Protein AF-A0A1G5QZ96-F1 (afdb_monomer)

Foldseek 3Di:
DVVVVVVVVVVVVVVVVVVVVVPPDVVVVDDPDDDDVVPVQWAAADDPVRVVVVVVVVCVPVVVVVVCCVVPVVVVLVVCCVCQQLDDDPNRGSLLVNLLCVQAVVLVVCLVPPLVVLLVQLVQLLVQQWPRHPPDHDHDTGGIDGDPVSNVVSVVSNVSNVVSNVRNVVSVVVSVVVVVPDDSVPDDPVVNDPPPPPPPPPPPPPDDDPDDPPDPPPDPDD

Organism: NCBI:txid415747

Mean predicted aligned error: 13.25 Å

Secondary structure (DSSP, 8-state):
-HHHHHHHHHHHHHHHHHHHHHSS-GGGT---------GGGBPPBPPHHHHHHHHHHHHHHHHHHHHHIIIIIHHHHHHHHHTGGG-EETTEEHHHHHHHIIIIIHHHHHIIIIIHHHHHHHHHHHHHTEESPTT--BSS--BPEETHHHHHHHHHTTHHHHHHHHHHHHHHHHHHHHHHT--GGGS-GGGS-GGG----------------TTSSSSSS--

Nearest PDB structures (foldseek):
  7nhk-assembly1_0  TM=5.550E-01  e=3.190E+00  Enterococcus faecalis
  2zdi-assembly1_B-2  TM=4.108E-01  e=5.762E+00  Pyrococcus horikoshii
  6nr9-assembly1_1  TM=3.609E-01  e=7.299E+00  Homo sapiens

pLDDT: mean 82.33, std 18.11, range [46.03, 98.5]

Radius of gyration: 29.68 Å; Cα contacts (8 Å, |Δi|>4): 158; chains: 1; bounding box: 48×60×98 Å

Solvent-accessible surface area (backbone atoms only — not comparable to full-atom values): 12906 Å² total; per-residue (Å²): 124,70,70,62,56,55,54,52,54,56,51,52,56,54,51,52,53,53,50,56,59,69,70,50,59,70,78,80,70,59,79,84,72,76,96,63,96,50,71,89,50,39,47,51,61,60,50,71,70,56,51,51,52,52,52,52,52,49,48,69,50,50,52,59,50,52,52,45,40,65,71,48,49,52,54,52,49,50,58,43,60,80,46,17,80,65,38,71,58,95,90,37,49,26,47,58,51,51,40,41,38,60,32,27,44,47,31,45,52,45,20,58,74,52,12,45,60,42,26,55,52,12,50,43,12,47,75,60,36,18,36,70,37,83,95,48,67,33,91,56,95,40,65,61,40,57,53,68,66,16,37,54,53,14,55,57,31,39,46,56,28,55,48,22,50,51,47,16,61,53,19,51,58,50,33,53,54,55,54,73,72,56,65,71,86,73,55,65,71,84,76,48,67,84,87,66,70,74,69,74,80,71,75,70,76,77,82,82,76,99,78,77,94,79,80,86,85,83,88,85,85,131

Structure (mmCIF, N/CA/C/O backbone):
data_AF-A0A1G5QZ96-F1
#
_entry.id   AF-A0A1G5QZ96-F1
#
loop_
_atom_site.group_PDB
_atom_site.id
_atom_site.type_symbol
_atom_site.label_atom_id
_atom_site.label_alt_id
_atom_site.label_comp_id
_atom_site.label_asym_id
_atom_site.label_entity_id
_atom_site.label_seq_id
_atom_site.pdbx_PDB_ins_code
_atom_site.Cartn_x
_atom_site.Cartn_y
_atom_site.Cartn_z
_atom_site.occupancy
_atom_site.B_iso_or_equiv
_atom_site.auth_seq_id
_atom_site.auth_comp_id
_atom_site.auth_asym_id
_atom_site.auth_atom_id
_atom_site.pdbx_PDB_model_num
ATOM 1 N N . MET A 1 1 ? 25.340 11.374 1.830 1.00 53.62 1 MET A N 1
ATOM 2 C CA . MET A 1 1 ? 25.558 11.428 3.293 1.00 53.62 1 MET A CA 1
ATOM 3 C C . MET A 1 1 ? 24.275 11.729 4.074 1.00 53.62 1 MET A C 1
ATOM 5 O O . MET A 1 1 ? 24.169 11.295 5.207 1.00 53.62 1 MET A O 1
ATOM 9 N N . GLU A 1 2 ? 23.274 12.401 3.492 1.00 54.53 2 GLU A N 1
ATOM 10 C CA . GLU A 1 2 ? 22.054 12.799 4.225 1.00 54.53 2 GLU A CA 1
ATOM 11 C C . GLU A 1 2 ? 21.007 11.680 4.412 1.00 54.53 2 GLU A C 1
ATOM 13 O O . GLU A 1 2 ? 20.281 11.672 5.402 1.00 54.53 2 GLU A O 1
ATOM 18 N N . SER A 1 3 ? 20.952 10.684 3.521 1.00 47.78 3 SER A N 1
ATOM 19 C CA . SER A 1 3 ? 19.971 9.587 3.592 1.00 47.78 3 SER A CA 1
ATOM 20 C C . SER A 1 3 ? 20.227 8.582 4.723 1.00 47.78 3 SER A C 1
ATOM 22 O O . SER A 1 3 ? 19.282 7.992 5.241 1.00 47.78 3 SER A O 1
ATOM 24 N N . GLU A 1 4 ? 21.481 8.397 5.145 1.00 49.47 4 GLU A N 1
ATOM 25 C CA . GLU A 1 4 ? 21.817 7.457 6.227 1.00 49.47 4 GLU A CA 1
ATOM 26 C C . GLU A 1 4 ? 21.415 7.989 7.606 1.00 49.47 4 GLU A C 1
ATOM 28 O O . GLU A 1 4 ? 21.008 7.224 8.481 1.00 49.47 4 GLU A O 1
ATOM 33 N N . ILE A 1 5 ? 21.429 9.314 7.776 1.00 66.06 5 ILE A N 1
ATOM 34 C CA . ILE A 1 5 ? 21.012 9.981 9.014 1.00 66.06 5 ILE A CA 1
ATOM 35 C C . ILE A 1 5 ? 19.500 9.812 9.226 1.00 66.06 5 ILE A C 1
ATOM 37 O O . ILE A 1 5 ? 19.056 9.536 10.341 1.00 66.06 5 ILE A O 1
ATOM 41 N N . ILE A 1 6 ? 18.707 9.904 8.153 1.00 57.06 6 ILE A N 1
ATOM 42 C CA . ILE A 1 6 ? 17.242 9.769 8.212 1.00 57.06 6 ILE A CA 1
ATOM 43 C C . ILE A 1 6 ? 16.836 8.328 8.565 1.00 57.06 6 ILE A C 1
ATOM 45 O O . ILE A 1 6 ? 15.970 8.122 9.419 1.00 57.06 6 ILE A O 1
ATOM 49 N N . ILE A 1 7 ? 17.497 7.328 7.973 1.00 55.88 7 ILE A N 1
ATOM 50 C CA . ILE A 1 7 ? 17.244 5.908 8.274 1.00 55.88 7 ILE A CA 1
ATOM 51 C C . ILE A 1 7 ? 17.685 5.572 9.709 1.00 55.88 7 ILE A C 1
ATOM 53 O O . ILE A 1 7 ? 16.954 4.893 10.436 1.00 55.88 7 ILE A O 1
ATOM 57 N N . GLY A 1 8 ? 18.828 6.105 10.158 1.00 52.94 8 GLY A N 1
ATOM 58 C CA . GLY A 1 8 ? 19.314 5.931 11.530 1.00 52.94 8 GLY A CA 1
ATOM 59 C C . GLY A 1 8 ? 18.360 6.497 12.591 1.00 52.94 8 GLY A C 1
ATOM 60 O O . GLY A 1 8 ? 18.079 5.832 13.591 1.00 52.94 8 GLY A O 1
ATOM 61 N N . LEU A 1 9 ? 17.793 7.685 12.352 1.00 63.44 9 LEU A N 1
ATOM 62 C CA . LEU A 1 9 ? 16.814 8.317 13.249 1.00 63.44 9 LEU A CA 1
ATOM 63 C C . LEU A 1 9 ? 15.482 7.553 13.309 1.00 63.44 9 LEU A C 1
ATOM 65 O O . LEU A 1 9 ? 14.920 7.386 14.395 1.00 63.44 9 LEU A O 1
ATOM 69 N N . ALA A 1 10 ? 14.999 7.040 12.173 1.00 52.03 10 ALA A N 1
ATOM 70 C CA . ALA A 1 10 ? 13.772 6.245 12.126 1.00 52.03 10 ALA A CA 1
ATOM 71 C C . ALA A 1 10 ? 13.907 4.922 12.909 1.00 52.03 10 ALA A C 1
ATOM 73 O O . ALA A 1 10 ? 13.003 4.547 13.662 1.00 52.03 10 ALA A O 1
ATOM 74 N N . MET A 1 11 ? 15.058 4.250 12.803 1.00 60.78 11 MET A N 1
ATOM 75 C CA . MET A 1 11 ? 15.333 2.999 13.524 1.00 60.78 11 MET A CA 1
ATOM 76 C C . MET A 1 11 ? 15.478 3.210 15.041 1.00 60.78 11 MET A C 1
ATOM 78 O O . MET A 1 11 ? 14.980 2.398 15.827 1.00 60.78 11 MET A O 1
ATOM 82 N N . LEU A 1 12 ? 16.077 4.328 15.471 1.00 65.69 12 LEU A N 1
ATOM 83 C CA . LEU A 1 12 ? 16.189 4.705 16.888 1.00 65.69 12 LEU A CA 1
ATOM 84 C C . LEU A 1 12 ? 14.819 4.908 17.556 1.00 65.69 12 LEU A C 1
ATOM 86 O O . LEU A 1 12 ? 14.608 4.455 18.685 1.00 65.69 12 LEU A O 1
ATOM 90 N N . GLY A 1 13 ? 13.866 5.529 16.850 1.00 64.31 13 GLY A N 1
ATOM 91 C CA . GLY A 1 13 ? 12.504 5.736 17.355 1.00 64.31 13 GLY A CA 1
ATOM 92 C C . GLY A 1 13 ? 11.735 4.428 17.579 1.00 64.31 13 GLY A C 1
ATOM 93 O O . GLY A 1 13 ? 11.090 4.253 18.617 1.00 64.31 13 GLY A O 1
ATOM 94 N N . ILE A 1 14 ? 11.844 3.479 16.643 1.00 62.00 14 ILE A N 1
ATOM 95 C CA . ILE A 1 14 ? 11.185 2.164 16.739 1.00 62.00 14 ILE A CA 1
ATOM 96 C C . ILE A 1 14 ? 11.805 1.328 17.871 1.00 62.00 14 ILE A C 1
ATOM 98 O O . ILE A 1 14 ? 11.076 0.727 18.667 1.00 62.00 14 ILE A O 1
ATOM 102 N N . GLY A 1 15 ? 13.137 1.339 17.997 1.00 67.06 15 GLY A N 1
ATOM 103 C CA . GLY A 1 15 ? 13.851 0.635 19.066 1.00 67.06 15 GLY A CA 1
ATOM 104 C C . GLY A 1 15 ? 13.470 1.131 20.464 1.00 67.06 15 GLY A C 1
ATOM 105 O O . GLY A 1 15 ? 13.174 0.326 21.350 1.00 67.06 15 GLY A O 1
ATOM 106 N N . ALA A 1 16 ? 13.385 2.451 20.656 1.00 71.56 16 ALA A N 1
ATOM 107 C CA . ALA A 1 16 ? 12.983 3.041 21.933 1.00 71.56 16 ALA A CA 1
ATOM 108 C C . ALA A 1 16 ? 11.547 2.651 22.335 1.00 71.56 16 ALA A C 1
ATOM 110 O O . ALA A 1 16 ? 11.298 2.322 23.499 1.00 71.56 16 ALA A O 1
ATOM 111 N N . ALA A 1 17 ? 10.613 2.615 21.378 1.00 67.88 17 ALA A N 1
ATOM 112 C CA . ALA A 1 17 ? 9.230 2.208 21.627 1.00 67.88 17 ALA A CA 1
ATOM 113 C C . ALA A 1 17 ? 9.111 0.717 21.999 1.00 67.88 17 ALA A C 1
ATOM 115 O O . ALA A 1 17 ? 8.379 0.369 22.931 1.00 67.88 17 ALA A O 1
ATOM 116 N N . ALA A 1 18 ? 9.862 -0.162 21.327 1.00 65.38 18 ALA A N 1
ATOM 117 C CA . ALA A 1 18 ? 9.891 -1.592 21.637 1.00 65.38 18 ALA A CA 1
ATOM 118 C C . ALA A 1 18 ? 10.489 -1.872 23.028 1.00 65.38 18 ALA A C 1
ATOM 120 O O . ALA A 1 18 ? 9.933 -2.662 23.795 1.00 65.38 18 ALA A O 1
ATOM 121 N N . ILE A 1 19 ? 11.573 -1.176 23.393 1.00 73.31 19 ILE A N 1
ATOM 122 C CA . ILE A 1 19 ? 12.204 -1.296 24.717 1.00 73.31 19 ILE A CA 1
ATOM 123 C C . ILE A 1 19 ? 11.270 -0.777 25.817 1.00 73.31 19 ILE A C 1
ATOM 125 O O . ILE A 1 19 ? 11.126 -1.431 26.851 1.00 73.31 19 ILE A O 1
ATOM 129 N N . ALA A 1 20 ? 10.596 0.356 25.600 1.00 75.19 20 ALA A N 1
ATOM 130 C CA . ALA A 1 20 ? 9.622 0.890 26.554 1.00 75.19 20 ALA A CA 1
ATOM 131 C C . ALA A 1 20 ? 8.448 -0.080 26.787 1.00 75.19 20 ALA A C 1
ATOM 133 O O . ALA A 1 20 ? 8.014 -0.267 27.926 1.00 75.19 20 ALA A O 1
ATOM 134 N N . PHE A 1 21 ? 7.977 -0.746 25.727 1.00 73.12 21 PHE A N 1
ATOM 135 C CA . PHE A 1 21 ? 6.920 -1.758 25.800 1.00 73.12 21 PHE A CA 1
ATOM 136 C C . PHE A 1 21 ? 7.368 -3.058 26.493 1.00 73.12 21 PHE A C 1
ATOM 138 O O . PHE A 1 21 ? 6.607 -3.654 27.262 1.00 73.12 21 PHE A O 1
ATOM 145 N N . ALA A 1 22 ? 8.606 -3.499 26.251 1.00 74.56 22 ALA A N 1
ATOM 146 C CA . ALA A 1 22 ? 9.180 -4.686 26.886 1.00 74.56 22 ALA A CA 1
ATOM 147 C C . ALA A 1 22 ? 9.467 -4.469 28.381 1.00 74.56 22 ALA A C 1
ATOM 149 O O . ALA A 1 22 ? 9.274 -5.383 29.180 1.00 74.56 22 ALA A O 1
ATOM 150 N N . ARG A 1 23 ? 9.875 -3.253 28.768 1.00 81.62 23 ARG A N 1
ATOM 151 C CA . ARG A 1 23 ? 10.150 -2.880 30.166 1.00 81.62 23 ARG A CA 1
ATOM 152 C C . ARG A 1 23 ? 8.901 -2.571 30.992 1.00 81.62 23 ARG A C 1
ATOM 154 O O . ARG A 1 23 ? 9.021 -2.397 32.199 1.00 81.62 23 ARG A O 1
ATOM 161 N N . THR A 1 24 ? 7.714 -2.485 30.386 1.00 72.75 24 THR A N 1
ATOM 162 C CA . THR A 1 24 ? 6.482 -2.255 31.151 1.00 72.75 24 THR A CA 1
ATOM 163 C C . THR A 1 24 ? 6.092 -3.540 31.901 1.00 72.75 24 THR A C 1
ATOM 165 O O . THR A 1 24 ? 5.848 -4.554 31.235 1.00 72.75 24 THR A O 1
ATOM 168 N N . PRO A 1 25 ? 6.006 -3.532 33.247 1.00 70.31 25 PRO A N 1
ATOM 169 C CA . PRO A 1 25 ? 5.745 -4.743 34.022 1.00 70.31 25 PRO A CA 1
ATOM 170 C C . PRO A 1 25 ? 4.373 -5.364 33.693 1.00 70.31 25 PRO A C 1
ATOM 172 O O . PRO A 1 25 ? 3.394 -4.628 33.505 1.00 70.31 25 PRO A O 1
ATOM 175 N N . PRO A 1 26 ? 4.265 -6.704 33.606 1.00 60.25 26 PRO A N 1
ATOM 176 C CA . PRO A 1 26 ? 3.026 -7.394 33.242 1.00 60.25 26 PRO A CA 1
ATOM 177 C C . PRO A 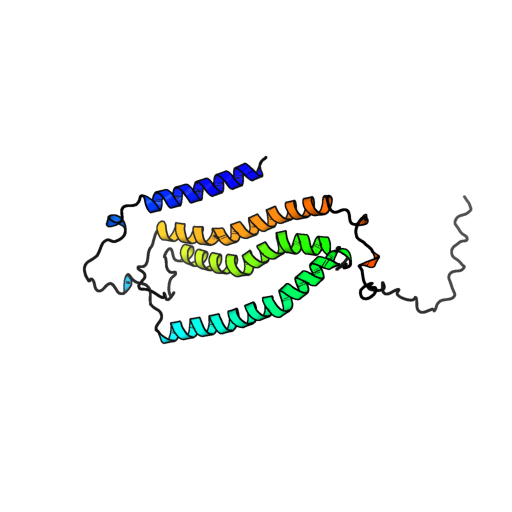1 26 ? 1.870 -7.139 34.225 1.00 60.25 26 PRO A C 1
ATOM 179 O O . PRO A 1 26 ? 0.711 -7.136 33.804 1.00 60.25 26 PRO A O 1
ATOM 182 N N . GLU A 1 27 ? 2.151 -6.830 35.490 1.00 58.59 27 GLU A N 1
ATOM 183 C CA . GLU A 1 27 ? 1.157 -6.458 36.507 1.00 58.59 27 GLU A CA 1
ATOM 184 C C . GLU A 1 27 ? 0.419 -5.137 36.209 1.00 58.59 27 GLU A C 1
ATOM 186 O O . GLU A 1 27 ? -0.748 -4.984 36.574 1.00 58.59 27 GLU A O 1
ATOM 191 N N . PHE A 1 28 ? 1.022 -4.214 35.451 1.00 58.81 28 PHE A N 1
ATOM 192 C CA . PHE A 1 28 ? 0.328 -3.025 34.927 1.00 58.81 28 PHE A CA 1
ATOM 193 C C . PHE A 1 28 ? -0.402 -3.294 33.604 1.00 58.81 28 PHE A C 1
ATOM 195 O O . PHE A 1 28 ? -1.146 -2.441 33.111 1.00 58.81 28 PHE A O 1
ATOM 202 N N . ARG A 1 29 ? -0.211 -4.479 33.014 1.00 55.88 29 ARG A N 1
ATOM 203 C CA . ARG A 1 29 ? -0.744 -4.843 31.696 1.00 55.88 29 ARG A CA 1
ATOM 204 C C . ARG A 1 29 ? -2.200 -5.316 31.773 1.00 55.88 29 ARG A C 1
ATOM 206 O O . ARG A 1 29 ? -2.940 -5.109 30.813 1.00 55.88 29 ARG A O 1
ATOM 213 N N . TYR A 1 30 ? -2.637 -5.866 32.912 1.00 52.19 30 TYR A N 1
ATOM 214 C CA . TYR A 1 30 ? -4.018 -6.312 33.121 1.00 52.19 30 TYR A CA 1
ATOM 215 C C . TYR A 1 30 ? -4.480 -6.138 34.573 1.00 52.19 30 TYR A C 1
ATOM 217 O O . TYR A 1 30 ? -4.368 -7.046 35.390 1.00 52.19 30 TYR A O 1
ATOM 225 N N . LYS A 1 31 ? -5.123 -5.005 34.880 1.00 46.03 31 LYS A N 1
ATOM 226 C CA . LYS A 1 31 ? -6.021 -4.926 36.042 1.00 46.03 31 LYS A CA 1
ATOM 227 C C . LYS A 1 31 ? -7.204 -5.869 35.784 1.00 46.03 31 LYS A C 1
ATOM 229 O O . LYS A 1 31 ? -8.059 -5.555 34.955 1.00 46.03 31 LYS A O 1
ATOM 234 N N . HIS A 1 32 ? -7.245 -7.017 36.458 1.00 47.75 32 HIS A N 1
ATOM 235 C CA . HIS A 1 32 ? -8.453 -7.840 36.542 1.00 47.75 32 HIS A CA 1
ATOM 236 C C . HIS A 1 32 ? -9.479 -7.086 37.389 1.00 47.75 32 HIS A C 1
ATOM 238 O O . HIS A 1 32 ? -9.410 -7.058 38.613 1.00 47.75 32 HIS A O 1
ATOM 244 N N . SER A 1 33 ? -10.384 -6.385 36.714 1.00 50.78 33 SER A N 1
ATOM 245 C CA . SER A 1 33 ? -11.559 -5.790 37.342 1.00 50.78 33 SER A CA 1
ATOM 246 C C . SER A 1 33 ? -12.595 -6.891 37.585 1.00 50.78 33 SER A C 1
ATOM 248 O O . SER A 1 33 ? -12.812 -7.728 36.711 1.00 50.78 33 SER A O 1
ATOM 250 N N . ALA A 1 34 ? -13.200 -6.887 38.777 1.00 53.50 34 ALA A N 1
ATOM 251 C CA . ALA A 1 34 ? -14.327 -7.734 39.171 1.00 53.50 34 ALA A CA 1
ATOM 252 C C . ALA A 1 34 ? -15.480 -7.682 38.137 1.00 53.50 34 ALA A C 1
ATOM 254 O O . ALA A 1 34 ? -15.527 -6.736 37.344 1.00 53.50 34 ALA A O 1
ATOM 255 N N . PRO A 1 35 ? -16.408 -8.663 38.114 1.00 53.66 35 PRO A N 1
ATOM 256 C CA . PRO A 1 35 ? -17.457 -8.732 37.103 1.00 53.66 35 PRO A CA 1
ATOM 257 C C . PRO A 1 35 ? -18.504 -7.638 37.351 1.00 53.66 35 PRO A C 1
ATOM 259 O O . PRO A 1 35 ? -19.483 -7.829 38.062 1.00 53.66 35 PRO A O 1
ATOM 262 N N . VAL A 1 36 ? -18.259 -6.466 36.773 1.00 53.72 36 VAL A N 1
ATOM 263 C CA . VAL A 1 36 ? -19.250 -5.409 36.564 1.00 53.72 36 VAL A CA 1
ATOM 264 C C . VAL A 1 36 ? -20.007 -5.752 35.276 1.00 53.72 36 VAL A C 1
ATOM 266 O O . VAL A 1 36 ? -19.404 -6.284 34.337 1.00 53.72 36 VAL A O 1
ATOM 269 N N . ASP A 1 37 ? -21.314 -5.489 35.214 1.00 60.00 37 ASP A N 1
ATOM 270 C CA . ASP A 1 37 ? -22.083 -5.551 33.963 1.00 60.00 37 ASP A CA 1
ATOM 271 C C . ASP A 1 37 ? -21.620 -4.416 33.031 1.00 60.00 37 ASP A C 1
ATOM 273 O O . ASP A 1 37 ? -22.144 -3.306 33.012 1.00 60.00 37 ASP A O 1
ATOM 277 N N . ASP A 1 38 ? -20.511 -4.685 32.342 1.00 61.03 38 ASP A N 1
ATOM 278 C CA . ASP A 1 38 ? -19.649 -3.708 31.673 1.00 61.03 38 ASP A CA 1
ATOM 279 C C . ASP A 1 38 ? -19.860 -3.742 30.148 1.00 61.03 38 ASP A C 1
ATOM 281 O O . ASP A 1 38 ? -18.930 -3.522 29.368 1.00 61.03 38 ASP A O 1
ATOM 285 N N . SER A 1 39 ? -21.067 -4.082 29.682 1.00 63.16 39 SER A N 1
ATOM 286 C CA . SER A 1 39 ? -21.377 -4.227 28.247 1.00 63.16 39 SER A CA 1
ATOM 287 C C . SER A 1 39 ? -21.015 -2.976 27.426 1.00 63.16 39 SER A C 1
ATOM 289 O O . SER A 1 39 ? -20.544 -3.100 26.297 1.00 63.16 39 SER A O 1
ATOM 291 N N . ALA A 1 40 ? -21.097 -1.781 28.025 1.00 72.81 40 ALA A N 1
ATOM 292 C CA . ALA A 1 40 ? -20.679 -0.509 27.424 1.00 72.81 40 ALA A CA 1
ATOM 293 C C . ALA A 1 40 ? -19.148 -0.272 27.397 1.00 72.81 40 ALA A C 1
ATOM 295 O O . ALA A 1 40 ? -18.670 0.631 26.702 1.00 72.81 40 ALA A O 1
ATOM 296 N N . ALA A 1 41 ? -18.359 -1.051 28.143 1.00 85.38 41 ALA A N 1
ATOM 297 C CA . ALA A 1 41 ? -16.899 -0.938 28.196 1.00 85.38 41 ALA A CA 1
ATOM 298 C C . ALA A 1 41 ? -16.186 -1.732 27.085 1.00 85.38 41 ALA A C 1
ATOM 300 O O . ALA A 1 41 ? -14.989 -1.521 26.842 1.00 85.38 41 ALA A O 1
ATOM 301 N N . TYR A 1 42 ? -16.898 -2.634 26.405 1.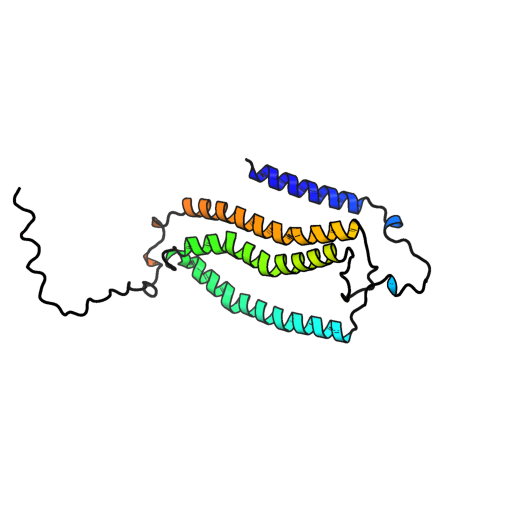00 89.44 42 TYR A N 1
ATOM 302 C CA . TYR A 1 42 ? -16.363 -3.514 25.368 1.00 89.44 42 TYR A CA 1
ATOM 303 C C . TYR A 1 42 ? -16.992 -3.230 24.002 1.00 89.44 42 TYR A C 1
ATOM 305 O O . TYR A 1 42 ? -18.142 -2.823 23.898 1.00 89.44 42 TYR A O 1
ATOM 313 N N . ALA A 1 43 ? -16.216 -3.445 22.941 1.00 90.62 43 ALA A N 1
ATOM 314 C CA . ALA A 1 43 ? -16.711 -3.345 21.573 1.00 90.62 43 ALA A CA 1
ATOM 315 C C . ALA A 1 43 ? -17.570 -4.565 21.188 1.00 90.62 43 ALA A C 1
ATOM 317 O O . ALA A 1 43 ? -17.345 -5.677 21.680 1.00 90.62 43 ALA A O 1
ATOM 318 N N . GLU A 1 44 ? -18.524 -4.351 20.277 1.00 91.50 44 GLU A N 1
ATOM 319 C CA . GLU A 1 44 ? -19.388 -5.407 19.741 1.00 91.50 44 GLU A CA 1
ATOM 320 C C . GLU A 1 44 ? -18.545 -6.482 19.042 1.00 91.50 44 GLU A C 1
ATOM 322 O O . GLU A 1 44 ? -17.589 -6.176 18.331 1.00 91.50 44 GLU A O 1
ATOM 327 N N . GLN A 1 45 ? -18.880 -7.756 19.239 1.00 92.38 45 GLN A N 1
ATOM 328 C CA . GLN A 1 45 ? -18.143 -8.859 18.630 1.00 92.38 45 GLN A CA 1
ATOM 329 C C . GLN A 1 45 ? -18.846 -9.393 17.389 1.00 92.38 45 GLN A C 1
ATOM 331 O O . GLN A 1 45 ? -20.067 -9.510 17.360 1.00 92.38 45 GLN A O 1
ATOM 336 N N . TYR A 1 46 ? -18.061 -9.816 16.398 1.00 92.38 46 TYR A N 1
ATOM 337 C CA . TYR A 1 46 ? -18.599 -10.603 15.293 1.00 92.38 46 TYR A CA 1
ATOM 338 C C . TYR A 1 46 ? -19.125 -11.947 15.793 1.00 92.38 46 TYR A C 1
ATOM 340 O O . TYR A 1 46 ? -18.420 -12.675 16.508 1.00 92.38 46 TYR A O 1
ATOM 348 N N . THR A 1 47 ? -20.313 -12.309 15.330 1.00 93.38 47 THR A N 1
ATOM 349 C CA . THR A 1 47 ? -20.878 -13.655 15.438 1.00 93.38 47 THR A CA 1
ATOM 350 C C . THR A 1 47 ? -20.073 -14.648 14.598 1.00 93.38 47 THR A C 1
ATOM 352 O O . THR A 1 47 ? -19.369 -14.275 13.659 1.00 93.38 47 THR A O 1
ATOM 355 N N . PHE A 1 48 ? -20.185 -15.944 14.896 1.00 89.44 48 PHE A N 1
ATOM 356 C CA . PHE A 1 48 ? -19.478 -16.981 14.137 1.00 89.44 48 PHE A CA 1
ATOM 357 C C . PHE A 1 48 ? -19.813 -16.945 12.635 1.00 89.44 48 PHE A C 1
ATOM 359 O O . PHE A 1 48 ? -18.913 -17.006 11.801 1.00 89.44 48 PHE A O 1
ATOM 366 N N . ARG A 1 49 ? -21.095 -16.757 12.288 1.00 92.06 49 ARG A N 1
ATOM 367 C CA . ARG A 1 49 ? -21.555 -16.676 10.892 1.00 92.06 49 ARG A CA 1
ATOM 368 C C . ARG A 1 49 ? -20.942 -15.487 10.151 1.00 92.06 49 ARG A C 1
ATOM 370 O O . ARG A 1 49 ? -20.498 -15.644 9.017 1.00 92.06 49 ARG A O 1
ATOM 377 N N . GLU A 1 50 ? -20.868 -14.320 10.793 1.00 91.69 50 GLU A N 1
ATOM 378 C CA . GLU A 1 50 ? -20.212 -13.142 10.210 1.00 91.69 50 GLU A CA 1
ATOM 379 C C . GLU A 1 50 ? -18.715 -13.390 9.982 1.00 91.69 50 GLU A C 1
ATOM 381 O O . GLU A 1 50 ? -18.200 -13.047 8.921 1.00 91.69 50 GLU A O 1
ATOM 386 N N . ARG A 1 51 ? -18.021 -14.039 10.928 1.00 91.44 51 ARG A N 1
ATOM 387 C CA . ARG A 1 51 ? -16.592 -14.374 10.777 1.00 91.44 51 ARG A CA 1
ATOM 388 C C . ARG A 1 51 ? -16.351 -15.309 9.597 1.00 91.44 51 ARG A C 1
ATOM 390 O O . ARG A 1 51 ? -15.466 -15.040 8.792 1.00 91.44 51 ARG A O 1
ATOM 397 N N . VAL A 1 52 ? -17.150 -16.371 9.475 1.00 94.00 52 VAL A N 1
ATOM 398 C CA . VAL A 1 52 ? -17.055 -17.314 8.350 1.00 94.00 52 VAL A CA 1
ATOM 399 C C . VAL A 1 52 ? -17.319 -16.599 7.027 1.00 94.00 52 VAL A C 1
ATOM 401 O O . VAL A 1 52 ? -16.557 -16.780 6.084 1.00 94.00 52 VAL A O 1
ATOM 404 N N . LYS A 1 53 ? -18.332 -15.725 6.967 1.00 95.88 53 LYS A N 1
ATOM 405 C CA . LYS A 1 53 ? -18.615 -14.920 5.770 1.00 95.88 53 LYS A CA 1
ATOM 406 C C . LYS A 1 53 ? -17.437 -14.016 5.395 1.00 95.88 53 LYS A C 1
ATOM 408 O O . LYS A 1 53 ? -17.078 -13.960 4.225 1.00 95.88 53 LYS A O 1
ATOM 413 N N . LEU A 1 54 ? -16.824 -13.336 6.366 1.00 93.19 54 LEU A N 1
ATOM 414 C CA . LEU A 1 54 ? -15.655 -12.483 6.123 1.00 93.19 54 LEU A CA 1
ATOM 415 C C . LEU A 1 54 ? -14.462 -13.283 5.592 1.00 93.19 54 LEU A C 1
ATOM 417 O O . LEU A 1 54 ? -13.833 -12.857 4.629 1.00 93.19 54 LEU A O 1
ATOM 421 N N . ILE A 1 55 ? -14.181 -14.449 6.182 1.00 94.62 55 ILE A N 1
ATOM 422 C CA . ILE A 1 55 ? -13.105 -15.337 5.720 1.00 94.62 55 ILE A CA 1
ATOM 423 C C . ILE A 1 55 ? -13.398 -15.841 4.305 1.00 94.62 55 ILE A C 1
ATOM 425 O O . ILE A 1 55 ? -12.517 -15.792 3.454 1.00 94.62 55 ILE A O 1
ATOM 429 N N . ALA A 1 56 ? -14.629 -16.273 4.027 1.00 95.19 56 ALA A N 1
ATOM 430 C CA . ALA A 1 56 ? -15.022 -16.751 2.704 1.00 95.19 56 ALA A CA 1
ATOM 431 C C . ALA A 1 56 ? -14.876 -15.661 1.630 1.00 95.19 56 ALA A C 1
ATOM 433 O O . ALA A 1 56 ? -14.340 -15.930 0.559 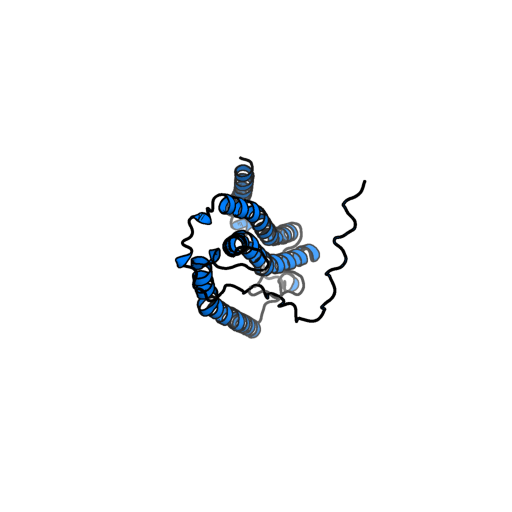1.00 95.19 56 ALA A O 1
ATOM 434 N N . VAL A 1 57 ? -15.286 -14.422 1.926 1.00 96.00 57 VAL A N 1
ATOM 435 C CA . VAL A 1 57 ? -15.100 -13.278 1.018 1.00 96.00 57 VAL A CA 1
ATOM 436 C C . VAL A 1 57 ? -13.618 -12.965 0.825 1.00 96.00 57 VAL A C 1
ATOM 438 O O . VAL A 1 57 ? -13.185 -12.772 -0.307 1.00 96.00 57 VAL A O 1
ATOM 441 N N . ALA A 1 58 ? -12.829 -12.950 1.903 1.00 92.44 58 ALA A N 1
ATOM 442 C CA . ALA A 1 58 ? -11.393 -12.713 1.809 1.00 92.44 58 ALA A CA 1
ATOM 443 C C . ALA A 1 58 ? -10.715 -13.768 0.922 1.00 92.44 58 ALA A C 1
ATOM 445 O O . ALA A 1 58 ? -9.991 -13.406 0.001 1.00 92.44 58 ALA A O 1
ATOM 446 N N . LEU A 1 59 ? -11.003 -15.056 1.130 1.00 95.00 59 LEU A N 1
ATOM 447 C CA . LEU A 1 59 ? -10.484 -16.137 0.289 1.00 95.00 59 LEU A CA 1
ATOM 448 C C . LEU A 1 59 ? -10.953 -16.012 -1.164 1.00 95.00 59 LEU A C 1
ATOM 450 O O . LEU A 1 59 ? -10.139 -16.151 -2.073 1.00 95.00 59 LEU A O 1
ATOM 454 N N . GLY A 1 60 ? -12.229 -15.687 -1.384 1.00 96.38 60 GLY A N 1
ATOM 455 C CA . GLY A 1 60 ? -12.793 -15.488 -2.719 1.00 96.38 60 GLY A CA 1
ATOM 456 C C . GLY A 1 60 ? -12.139 -14.355 -3.515 1.00 96.38 60 GLY A C 1
ATOM 457 O O . GLY A 1 60 ? -12.215 -14.372 -4.736 1.00 96.38 60 GLY A O 1
ATOM 458 N N . ILE A 1 61 ? -11.474 -13.403 -2.852 1.00 94.19 61 ILE A N 1
ATOM 459 C CA . ILE A 1 61 ? -10.718 -12.320 -3.500 1.00 94.19 61 ILE A CA 1
ATOM 460 C C . ILE A 1 61 ? -9.225 -12.664 -3.581 1.00 94.19 61 ILE A C 1
ATOM 462 O O . ILE A 1 61 ? -8.619 -12.551 -4.643 1.00 94.19 61 ILE A O 1
ATOM 466 N N . PHE A 1 62 ? -8.619 -13.093 -2.472 1.00 91.00 62 PHE A N 1
ATOM 467 C CA . PHE A 1 62 ? -7.172 -13.304 -2.395 1.00 91.00 62 PHE A CA 1
ATOM 468 C C . PHE A 1 62 ? -6.696 -14.505 -3.211 1.00 91.00 62 PHE A C 1
ATOM 470 O O . PHE A 1 62 ? -5.660 -14.407 -3.858 1.00 91.00 62 PHE A O 1
ATOM 477 N N . VAL A 1 63 ? -7.429 -15.621 -3.213 1.00 94.50 63 VAL A N 1
ATOM 478 C CA . VAL A 1 63 ? -7.029 -16.819 -3.969 1.00 94.50 63 VAL A CA 1
ATOM 479 C C . VAL A 1 63 ? -6.932 -16.543 -5.475 1.00 94.50 63 VAL A C 1
ATOM 481 O O . VAL A 1 63 ? -5.862 -16.789 -6.031 1.00 94.50 63 VAL A O 1
ATOM 484 N N . PRO A 1 64 ? -7.968 -16.013 -6.160 1.00 96.19 64 PRO A N 1
ATOM 485 C CA . PRO A 1 64 ? -7.850 -15.726 -7.586 1.00 96.19 64 PRO A CA 1
ATOM 486 C C . PRO A 1 64 ? -6.824 -14.633 -7.873 1.00 96.19 64 PRO A C 1
ATOM 488 O O . PRO A 1 64 ? -6.146 -14.721 -8.888 1.00 96.19 64 PRO A O 1
ATOM 491 N N . LEU A 1 65 ? -6.662 -13.644 -6.986 1.00 92.69 65 LEU A N 1
ATOM 492 C CA . LEU A 1 65 ? -5.626 -12.624 -7.142 1.00 92.69 65 LEU A CA 1
ATOM 493 C C . LEU A 1 65 ? -4.223 -13.247 -7.140 1.00 92.69 65 LEU A C 1
ATOM 495 O O . LEU A 1 65 ? -3.454 -12.987 -8.057 1.00 92.69 65 LEU A O 1
ATOM 499 N N . VAL A 1 66 ? -3.911 -14.099 -6.157 1.00 94.44 66 VAL A N 1
ATOM 500 C CA . VAL A 1 66 ? -2.612 -14.787 -6.064 1.00 94.44 66 VAL A CA 1
ATOM 501 C C . VAL A 1 66 ? -2.386 -15.693 -7.269 1.00 94.44 66 VAL A C 1
ATOM 503 O O . VAL A 1 66 ? -1.331 -15.615 -7.893 1.00 94.44 66 VAL A O 1
ATOM 506 N N . LEU A 1 67 ? -3.382 -16.502 -7.645 1.00 96.75 67 LEU A N 1
ATOM 507 C CA . LEU A 1 67 ? -3.294 -17.332 -8.849 1.00 96.75 67 LEU A CA 1
ATOM 508 C C . LEU A 1 67 ? -3.054 -16.475 -10.090 1.00 96.75 67 LEU A C 1
ATOM 510 O O . LEU A 1 67 ? -2.234 -16.834 -10.928 1.00 96.75 67 LEU A O 1
ATOM 514 N N . ALA A 1 68 ? -3.722 -15.326 -10.193 1.00 95.12 68 ALA A N 1
ATOM 515 C CA . ALA A 1 68 ? -3.543 -14.455 -11.334 1.00 95.12 68 ALA A CA 1
ATOM 516 C C . ALA A 1 68 ? -2.152 -13.824 -11.391 1.00 95.12 68 ALA A C 1
ATOM 518 O O . ALA A 1 68 ? -1.560 -13.703 -12.466 1.00 95.12 68 ALA A O 1
ATOM 519 N N . THR A 1 69 ? -1.613 -13.456 -10.232 1.00 91.75 69 THR A N 1
ATOM 520 C CA . THR A 1 69 ? -0.255 -12.935 -10.137 1.00 91.75 69 THR A CA 1
ATOM 521 C C . THR A 1 69 ? 0.778 -13.989 -10.535 1.00 91.75 69 THR A C 1
ATOM 523 O O . THR A 1 69 ? 1.642 -13.701 -11.358 1.00 91.75 69 THR A O 1
ATOM 526 N N . GLU A 1 70 ? 0.661 -15.214 -10.025 1.00 94.69 70 GLU A N 1
ATOM 527 C CA . GLU A 1 70 ? 1.619 -16.293 -10.303 1.00 94.69 70 GLU A CA 1
ATOM 528 C C . GLU A 1 70 ? 1.534 -16.824 -11.740 1.00 94.69 70 GLU A C 1
ATOM 530 O O . GLU A 1 70 ? 2.560 -17.123 -12.347 1.00 94.69 70 GLU A O 1
ATOM 535 N N . LEU A 1 71 ? 0.326 -16.946 -12.301 1.00 96.44 71 LEU A N 1
ATOM 536 C CA . LEU A 1 71 ? 0.123 -17.580 -13.608 1.00 96.44 71 LEU A CA 1
ATOM 537 C C . LEU A 1 71 ? 0.248 -16.616 -14.789 1.00 96.44 71 LEU A C 1
ATOM 539 O O . LEU A 1 71 ? 0.596 -17.057 -15.882 1.00 96.44 71 LEU A O 1
ATOM 543 N N . TRP A 1 72 ? -0.032 -15.325 -14.592 1.00 95.88 72 TRP A N 1
ATOM 544 C CA . TRP A 1 72 ? -0.004 -14.342 -15.680 1.00 95.88 72 TRP A CA 1
ATOM 545 C C . TRP A 1 72 ? 0.959 -13.196 -15.408 1.00 95.88 72 TRP A C 1
ATOM 547 O O . TRP A 1 72 ? 1.811 -12.916 -16.246 1.00 95.88 72 TRP A O 1
ATOM 557 N N . VAL A 1 73 ? 0.868 -12.547 -14.243 1.00 93.94 73 VAL A N 1
ATOM 558 C CA . VAL A 1 73 ? 1.626 -11.308 -13.999 1.00 93.94 73 VAL A CA 1
ATOM 559 C C . VAL A 1 73 ? 3.126 -11.569 -13.906 1.00 93.94 73 VAL A C 1
ATOM 561 O O . VAL A 1 73 ? 3.891 -10.919 -14.609 1.00 93.94 73 VAL A O 1
ATOM 564 N N . PHE A 1 74 ? 3.573 -12.503 -13.065 1.00 93.88 74 PHE A N 1
ATOM 565 C CA . PHE A 1 74 ? 5.002 -12.773 -12.896 1.00 93.88 74 PHE A CA 1
ATOM 566 C C . PHE A 1 74 ? 5.667 -13.384 -14.133 1.00 93.88 74 PHE A C 1
ATOM 568 O O . PHE A 1 74 ? 6.770 -12.942 -14.453 1.00 93.88 74 PHE A O 1
ATOM 575 N N . PRO A 1 75 ? 5.051 -14.331 -14.863 1.00 96.06 75 PRO A N 1
ATOM 576 C CA . PRO A 1 75 ? 5.604 -14.805 -16.127 1.00 96.06 75 PRO A CA 1
ATOM 577 C C . PRO A 1 75 ? 5.750 -13.681 -17.156 1.00 96.06 75 PRO A C 1
ATOM 579 O O . PRO A 1 75 ? 6.846 -13.490 -17.677 1.00 96.06 75 PRO A O 1
ATOM 582 N N . ALA A 1 76 ? 4.699 -12.879 -17.367 1.00 94.06 76 ALA A N 1
ATOM 583 C CA . ALA A 1 76 ? 4.750 -11.752 -18.298 1.00 94.06 76 ALA A CA 1
ATOM 584 C C . ALA A 1 76 ? 5.777 -10.694 -17.868 1.00 94.06 76 ALA A C 1
ATOM 586 O O . ALA A 1 76 ? 6.486 -10.140 -18.701 1.00 94.06 76 ALA A O 1
ATOM 587 N N . LEU A 1 77 ? 5.900 -10.432 -16.563 1.00 94.31 77 LEU A N 1
ATOM 588 C CA . LEU A 1 77 ? 6.891 -9.500 -16.033 1.00 94.31 77 LEU A CA 1
ATOM 589 C C . LEU A 1 77 ? 8.324 -10.004 -16.234 1.00 94.31 77 LEU A C 1
ATOM 591 O O . LEU A 1 77 ? 9.198 -9.186 -16.493 1.00 94.31 77 LEU A O 1
ATOM 595 N N . ARG A 1 78 ? 8.580 -11.315 -16.119 1.00 94.75 78 ARG A N 1
ATOM 596 C CA . ARG A 1 78 ? 9.906 -11.901 -16.387 1.00 94.75 78 ARG A CA 1
ATOM 597 C C . ARG A 1 78 ? 10.277 -11.765 -17.857 1.00 94.75 78 ARG A C 1
ATOM 599 O O . ARG A 1 78 ? 11.335 -11.230 -18.157 1.00 94.75 78 ARG A O 1
ATOM 606 N N . GLU A 1 79 ? 9.373 -12.161 -18.747 1.00 92.81 79 GLU A N 1
ATOM 607 C CA . GLU A 1 79 ? 9.572 -12.021 -20.192 1.00 92.81 79 GLU A CA 1
ATOM 608 C C . GLU A 1 79 ? 9.810 -10.556 -20.585 1.00 92.81 79 GLU A C 1
ATOM 610 O O . GLU A 1 79 ? 10.763 -10.239 -21.301 1.00 92.81 79 GLU A O 1
ATOM 615 N N . PHE A 1 80 ? 8.994 -9.644 -20.046 1.00 92.69 80 PHE A N 1
ATOM 616 C CA . PHE A 1 80 ? 9.178 -8.212 -20.242 1.00 92.69 80 PHE A CA 1
ATOM 617 C C . PHE A 1 80 ? 10.501 -7.714 -19.658 1.00 92.69 80 PHE A C 1
ATOM 619 O O . PHE A 1 80 ? 11.152 -6.894 -20.288 1.00 92.69 80 PHE A O 1
ATOM 626 N N . ALA A 1 81 ? 10.924 -8.182 -18.483 1.00 94.25 81 ALA A N 1
ATOM 627 C CA . ALA A 1 81 ? 12.183 -7.755 -17.879 1.00 94.25 81 ALA A CA 1
ATOM 628 C C . ALA A 1 81 ? 13.390 -8.162 -18.736 1.00 94.25 81 ALA A C 1
ATOM 630 O O . ALA A 1 81 ? 14.258 -7.321 -18.989 1.00 94.25 81 ALA A O 1
ATOM 631 N N . ASP A 1 82 ? 13.389 -9.397 -19.244 1.00 92.12 82 ASP A N 1
ATOM 632 C CA . ASP A 1 82 ? 14.458 -9.955 -20.082 1.00 92.12 82 ASP A CA 1
ATOM 633 C C . ASP A 1 82 ? 14.599 -9.224 -21.425 1.00 92.12 82 ASP A C 1
ATOM 635 O O . ASP A 1 82 ? 15.692 -9.145 -21.987 1.00 92.12 82 ASP A O 1
ATOM 639 N N . THR A 1 83 ? 13.504 -8.652 -21.929 1.00 91.00 83 THR A N 1
ATOM 640 C CA . THR A 1 83 ? 13.444 -7.961 -23.229 1.00 91.00 83 THR A CA 1
ATOM 641 C C . THR A 1 83 ? 13.041 -6.489 -23.108 1.00 91.00 83 THR A C 1
ATOM 643 O O . THR A 1 83 ? 12.644 -5.855 -24.085 1.00 91.00 83 THR A O 1
ATOM 646 N N . SER A 1 84 ? 13.173 -5.904 -21.916 1.00 92.56 84 SER A N 1
ATOM 647 C CA . SER A 1 84 ? 12.651 -4.564 -21.594 1.00 92.56 84 SER A CA 1
ATOM 648 C C . SER A 1 84 ? 13.242 -3.459 -22.470 1.00 92.56 84 SER A C 1
ATOM 650 O O . SER A 1 84 ? 12.539 -2.523 -22.847 1.00 92.56 84 SER A O 1
ATOM 652 N N . TYR A 1 85 ? 14.504 -3.602 -22.873 1.00 91.00 85 TYR A N 1
ATOM 653 C CA . TYR A 1 85 ? 15.195 -2.671 -23.766 1.00 91.00 85 TYR A CA 1
ATOM 654 C C . TYR A 1 85 ? 14.655 -2.680 -25.205 1.00 91.00 85 TYR A C 1
ATOM 656 O O . TYR A 1 85 ? 14.908 -1.723 -25.936 1.00 91.00 85 TYR A O 1
ATOM 664 N N . CYS A 1 86 ? 13.907 -3.714 -25.609 1.00 89.94 86 CYS A N 1
ATOM 665 C CA . CYS A 1 86 ? 13.312 -3.834 -26.944 1.00 89.94 86 CYS A CA 1
ATOM 666 C C . CYS A 1 86 ? 11.954 -3.129 -27.076 1.00 89.94 86 CYS A C 1
ATOM 668 O O . CYS A 1 86 ? 11.449 -2.993 -28.191 1.00 89.94 86 CYS A O 1
ATOM 670 N N . TYR A 1 87 ? 11.345 -2.703 -25.966 1.00 89.12 87 TYR A N 1
ATOM 671 C CA . TYR A 1 87 ? 10.033 -2.062 -25.972 1.00 89.12 87 TYR A CA 1
ATOM 672 C C . TYR A 1 87 ? 10.146 -0.552 -25.805 1.00 89.12 87 TYR A C 1
ATOM 674 O O . TYR A 1 87 ? 10.976 -0.041 -25.053 1.00 89.12 87 TYR A O 1
ATOM 682 N N . GLU A 1 88 ? 9.240 0.164 -26.460 1.00 91.81 88 GLU A N 1
ATOM 683 C CA . GLU A 1 88 ? 9.043 1.594 -26.270 1.00 91.81 88 GLU A CA 1
ATOM 684 C C . GLU A 1 88 ? 7.551 1.860 -26.077 1.00 91.81 88 GLU A C 1
ATOM 686 O O . GLU A 1 88 ? 6.716 1.434 -26.877 1.00 91.81 88 GLU A O 1
ATOM 691 N N . TRP A 1 89 ? 7.207 2.543 -24.990 1.00 88.81 89 TRP A N 1
ATOM 692 C CA . TRP A 1 89 ? 5.831 2.878 -24.653 1.00 88.81 89 TRP A CA 1
ATOM 693 C C . TRP A 1 89 ? 5.698 4.389 -24.504 1.00 88.81 89 TRP A C 1
ATOM 695 O O . TRP A 1 89 ? 6.291 4.978 -23.605 1.00 88.81 89 TRP A O 1
ATOM 705 N N . LEU A 1 90 ? 4.913 5.025 -25.381 1.00 91.69 90 LEU A N 1
ATOM 706 C CA . LEU A 1 90 ? 4.693 6.482 -25.382 1.00 91.69 90 LEU A CA 1
ATOM 707 C C . LEU A 1 90 ? 5.998 7.306 -25.416 1.00 91.69 90 LEU A C 1
ATOM 709 O O . LEU A 1 90 ? 6.099 8.336 -24.753 1.00 91.69 90 LEU A O 1
ATOM 713 N N . GLY A 1 91 ? 7.005 6.851 -26.165 1.00 90.56 91 GLY A N 1
ATOM 714 C CA . GLY A 1 91 ? 8.305 7.528 -26.228 1.00 90.56 91 GLY A CA 1
ATOM 715 C C . GLY A 1 91 ? 9.254 7.194 -25.071 1.00 90.56 91 GLY A C 1
ATOM 716 O O . GLY A 1 91 ? 10.326 7.785 -24.966 1.00 90.56 91 GLY A O 1
ATOM 717 N N . VAL A 1 92 ? 8.861 6.293 -24.164 1.00 92.25 92 VAL A N 1
ATOM 718 C CA . VAL A 1 92 ? 9.661 5.884 -23.003 1.00 92.25 92 VAL A CA 1
ATOM 719 C C . VAL A 1 92 ? 10.189 4.472 -23.221 1.00 92.25 92 VAL A C 1
ATOM 721 O O . VAL A 1 92 ? 9.422 3.544 -23.473 1.00 92.25 92 VAL A O 1
ATOM 724 N N . ASN A 1 93 ? 11.505 4.301 -23.085 1.00 92.31 93 ASN A N 1
ATOM 725 C CA . ASN A 1 93 ? 12.148 2.992 -23.165 1.00 92.31 93 ASN A CA 1
ATOM 726 C C . ASN A 1 93 ? 11.613 2.038 -22.077 1.00 92.31 93 ASN A C 1
ATOM 728 O O . ASN A 1 93 ? 11.412 2.436 -20.925 1.00 92.31 93 ASN A O 1
ATOM 732 N N . GLY A 1 94 ? 11.406 0.769 -22.425 1.00 93.94 94 GLY A N 1
ATOM 733 C CA . GLY A 1 94 ? 10.845 -0.232 -21.522 1.00 93.94 94 GLY A CA 1
ATOM 734 C C . GLY A 1 94 ? 11.715 -0.512 -20.294 1.00 93.94 94 GLY A C 1
ATOM 735 O O . GLY A 1 94 ? 11.163 -0.739 -19.219 1.00 93.94 94 GLY A O 1
ATOM 736 N N . THR A 1 95 ? 13.044 -0.389 -20.382 1.00 94.50 95 THR A N 1
ATOM 737 C CA . THR A 1 95 ? 13.947 -0.470 -19.217 1.00 94.50 95 THR A CA 1
ATOM 738 C C . THR A 1 95 ? 13.671 0.663 -18.231 1.00 94.50 95 THR A C 1
ATOM 740 O O . THR A 1 95 ? 13.575 0.433 -17.025 1.00 94.50 95 THR A O 1
ATOM 743 N N . THR A 1 96 ? 13.470 1.886 -18.733 1.00 95.38 96 THR A N 1
ATOM 744 C CA . THR A 1 96 ? 13.063 3.031 -17.905 1.00 95.38 96 THR A CA 1
ATOM 745 C C . THR A 1 96 ? 11.724 2.754 -17.233 1.00 95.38 96 THR A C 1
ATOM 747 O O . THR A 1 96 ? 11.593 2.940 -16.021 1.00 95.38 96 THR A O 1
ATOM 750 N N . LEU A 1 97 ? 10.746 2.251 -17.992 1.00 96.00 97 LEU A N 1
ATOM 751 C CA . LEU A 1 97 ? 9.431 1.901 -17.459 1.00 96.00 97 LEU A CA 1
ATOM 752 C C . LEU A 1 97 ? 9.521 0.820 -16.373 1.00 96.00 97 LEU A C 1
ATOM 754 O O . LEU A 1 97 ? 8.868 0.945 -15.340 1.00 96.00 97 LEU A O 1
ATOM 758 N N . LEU A 1 98 ? 10.353 -0.205 -16.572 1.00 95.94 98 LEU A N 1
ATOM 759 C CA . LEU A 1 98 ? 10.581 -1.276 -15.604 1.00 95.94 98 LEU A CA 1
ATOM 760 C C . LEU A 1 98 ? 11.184 -0.737 -14.303 1.00 95.94 98 LEU A C 1
ATOM 762 O O . LEU A 1 98 ? 10.674 -1.034 -13.222 1.00 95.94 98 LEU A O 1
ATOM 766 N N . MET A 1 99 ? 12.235 0.083 -14.397 1.00 96.38 99 MET A N 1
ATOM 767 C CA . MET A 1 99 ? 12.914 0.640 -13.224 1.00 96.38 99 MET A CA 1
ATOM 768 C C . MET A 1 99 ? 11.987 1.560 -12.430 1.00 96.38 99 MET A C 1
ATOM 770 O O . MET A 1 99 ? 11.812 1.375 -11.226 1.00 96.38 99 MET A O 1
ATOM 774 N N . TYR A 1 100 ? 11.317 2.506 -13.090 1.00 97.62 100 TYR A N 1
ATOM 775 C CA . TYR A 1 100 ? 10.351 3.372 -12.410 1.00 97.62 100 TYR A CA 1
ATOM 776 C C . TYR A 1 100 ? 9.122 2.601 -11.913 1.00 97.62 100 TYR A C 1
ATOM 778 O O . TYR A 1 100 ? 8.610 2.889 -10.832 1.00 9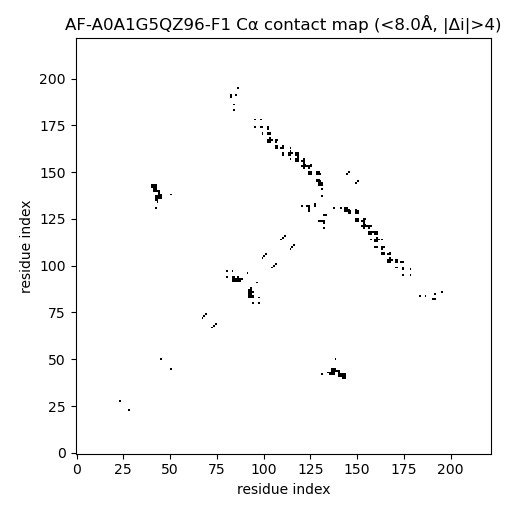7.62 100 TYR A O 1
ATOM 786 N N . GLY A 1 101 ? 8.672 1.579 -12.638 1.00 96.50 101 GLY A N 1
ATOM 787 C CA . GLY A 1 101 ? 7.610 0.680 -12.194 1.00 96.50 101 GLY A CA 1
ATOM 788 C C . GLY A 1 101 ? 7.968 -0.040 -10.894 1.00 96.50 101 GLY A C 1
ATOM 789 O O . GLY A 1 101 ? 7.151 -0.086 -9.976 1.00 96.50 101 GLY A O 1
ATOM 790 N N . LEU A 1 102 ? 9.200 -0.535 -10.772 1.00 96.75 102 LEU A N 1
ATOM 791 C CA . LEU A 1 102 ? 9.676 -1.240 -9.583 1.00 96.75 102 LEU A CA 1
ATOM 792 C C . LEU A 1 102 ? 9.929 -0.300 -8.396 1.00 96.75 102 LEU A C 1
ATOM 794 O O . LEU A 1 102 ? 9.507 -0.594 -7.278 1.00 96.75 102 LEU A O 1
ATOM 798 N N . PHE A 1 103 ? 10.611 0.823 -8.622 1.00 97.56 103 PHE A N 1
ATOM 799 C CA . PHE A 1 103 ? 11.046 1.714 -7.541 1.00 97.56 103 PHE A CA 1
ATOM 800 C C . PHE A 1 103 ? 10.005 2.763 -7.138 1.00 97.56 103 PHE A C 1
ATOM 802 O O . PHE A 1 103 ? 10.019 3.216 -5.997 1.00 97.56 103 PHE A O 1
ATOM 809 N N . VAL A 1 104 ? 9.087 3.135 -8.031 1.00 98.25 104 VAL A N 1
ATOM 810 C CA . VAL A 1 104 ? 8.056 4.154 -7.768 1.00 98.25 104 VAL A CA 1
ATOM 811 C C . VAL A 1 104 ? 6.662 3.544 -7.852 1.00 98.25 104 VAL A C 1
ATOM 813 O O . VAL A 1 104 ? 5.871 3.669 -6.915 1.00 98.25 104 VAL A O 1
ATOM 816 N N . GLY A 1 105 ? 6.374 2.830 -8.942 1.00 97.75 105 GLY A N 1
ATOM 817 C CA . GLY A 1 105 ? 5.065 2.225 -9.185 1.00 97.75 105 GLY A CA 1
ATOM 818 C C . GLY A 1 105 ? 4.648 1.248 -8.086 1.00 97.75 105 GLY A C 1
ATOM 819 O O . GLY A 1 105 ? 3.565 1.389 -7.520 1.00 97.75 105 GLY A O 1
ATOM 820 N N . LEU A 1 106 ? 5.511 0.293 -7.730 1.00 96.69 106 LEU A N 1
ATOM 821 C CA . LEU A 1 106 ? 5.208 -0.735 -6.734 1.00 96.69 106 LEU A CA 1
ATOM 822 C C . LEU A 1 106 ? 5.019 -0.158 -5.313 1.00 96.69 106 LEU A C 1
ATOM 824 O O . LEU A 1 106 ? 4.021 -0.517 -4.671 1.00 96.69 106 LEU A O 1
ATOM 828 N N . PRO A 1 107 ? 5.868 0.760 -4.802 1.00 98.31 107 PRO A N 1
ATOM 829 C CA . PRO A 1 107 ? 5.586 1.445 -3.542 1.00 98.31 107 PRO A CA 1
ATOM 830 C C . PRO A 1 107 ? 4.289 2.260 -3.560 1.00 98.31 107 PRO A C 1
ATOM 832 O O . PRO A 1 107 ? 3.524 2.175 -2.601 1.00 98.31 107 PRO A O 1
ATOM 835 N N . LEU A 1 108 ? 3.976 2.988 -4.640 1.00 98.50 108 LEU A N 1
ATOM 836 C CA . LEU A 1 108 ? 2.711 3.730 -4.740 1.00 98.50 108 LEU A CA 1
ATOM 837 C C . LEU A 1 108 ? 1.492 2.804 -4.802 1.00 98.50 108 LEU A C 1
ATOM 839 O O . LEU A 1 108 ? 0.498 3.048 -4.118 1.00 98.50 108 LEU A O 1
ATOM 843 N N . ALA A 1 109 ? 1.567 1.710 -5.558 1.00 97.25 109 ALA A N 1
ATOM 844 C CA . ALA A 1 109 ? 0.524 0.690 -5.564 1.00 97.25 109 ALA A CA 1
ATOM 845 C C . ALA A 1 109 ? 0.318 0.106 -4.154 1.00 97.25 109 ALA A C 1
ATOM 847 O O . ALA A 1 109 ? -0.817 -0.035 -3.696 1.00 97.25 109 ALA A O 1
ATOM 848 N N . SER A 1 110 ? 1.408 -0.139 -3.419 1.00 96.88 110 SER A N 1
ATOM 849 C CA . SER A 1 110 ? 1.362 -0.584 -2.019 1.00 96.88 110 SER A CA 1
ATOM 850 C C . SER A 1 110 ? 0.740 0.474 -1.099 1.00 96.88 110 SER A C 1
ATOM 852 O O . SER A 1 110 ? -0.073 0.143 -0.231 1.00 96.88 110 SER A O 1
ATOM 854 N N . ALA A 1 111 ? 1.045 1.756 -1.317 1.00 97.81 111 ALA A N 1
ATOM 855 C CA . ALA A 1 111 ? 0.415 2.869 -0.612 1.00 97.81 111 ALA A CA 1
ATOM 856 C C . ALA A 1 111 ? -1.106 2.876 -0.824 1.00 97.81 111 ALA A C 1
ATOM 858 O O . ALA A 1 111 ? -1.853 3.050 0.136 1.00 97.81 111 ALA A O 1
ATOM 859 N N . LEU A 1 112 ? -1.573 2.639 -2.051 1.00 97.94 112 LEU A N 1
ATOM 860 C CA . LEU A 1 112 ? -2.998 2.609 -2.379 1.00 97.94 112 LEU A CA 1
ATOM 861 C C . LEU A 1 112 ? -3.714 1.392 -1.784 1.00 97.94 112 LEU A C 1
ATOM 863 O O . LEU A 1 112 ? -4.763 1.547 -1.161 1.00 97.94 112 LEU A O 1
ATOM 867 N N . VAL A 1 113 ? -3.155 0.193 -1.953 1.00 95.88 113 VAL A N 1
ATOM 868 C CA . VAL A 1 113 ? -3.810 -1.059 -1.537 1.00 95.88 113 VAL A CA 1
ATOM 869 C C . VAL A 1 113 ? -3.751 -1.256 -0.022 1.00 95.88 113 VAL A C 1
ATOM 871 O O . VAL A 1 113 ? -4.733 -1.684 0.582 1.00 95.88 113 VAL A O 1
ATOM 874 N N . MET A 1 114 ? -2.620 -0.929 0.608 1.00 95.50 114 MET A N 1
ATOM 875 C CA . MET A 1 114 ? -2.391 -1.169 2.038 1.00 95.50 114 MET A CA 1
ATOM 876 C C . MET A 1 114 ? -2.433 0.126 2.848 1.00 95.50 114 MET A C 1
ATOM 878 O O . MET A 1 114 ? -3.106 0.197 3.875 1.00 95.50 114 MET A O 1
ATOM 882 N N . GLY A 1 115 ? -1.727 1.164 2.395 1.00 97.19 115 GLY A N 1
ATOM 883 C CA . GLY A 1 115 ? -1.581 2.418 3.137 1.00 97.19 115 GLY A CA 1
ATOM 884 C C . GLY A 1 115 ? -2.901 3.167 3.327 1.00 97.19 115 GLY A C 1
ATOM 885 O O . GLY A 1 115 ? -3.256 3.494 4.458 1.00 97.19 115 GLY A O 1
ATOM 886 N N . VAL A 1 116 ? -3.653 3.410 2.250 1.00 98.25 116 VAL A N 1
ATOM 887 C CA . VAL A 1 116 ? -4.890 4.208 2.285 1.00 98.25 116 VAL A CA 1
ATOM 888 C C . VAL A 1 116 ? -5.964 3.579 3.182 1.00 98.25 116 VAL A C 1
ATOM 890 O O . VAL A 1 116 ? -6.460 4.287 4.060 1.00 98.25 116 VAL A O 1
ATOM 893 N N . PRO A 1 117 ? -6.324 2.283 3.073 1.00 97.88 117 PRO A N 1
ATOM 894 C CA . PRO A 1 117 ? -7.325 1.694 3.967 1.00 97.88 117 PRO A CA 1
ATOM 895 C C . PRO A 1 117 ? -6.934 1.776 5.448 1.00 97.88 117 PRO A C 1
ATOM 897 O O . PRO A 1 117 ? -7.776 2.088 6.297 1.00 97.88 117 PRO A O 1
ATOM 900 N N . VAL A 1 118 ? -5.654 1.549 5.762 1.00 98.06 118 VAL A N 1
ATOM 901 C CA . VAL A 1 118 ? -5.117 1.631 7.130 1.00 98.06 118 VAL A CA 1
ATOM 902 C C . VAL A 1 118 ? -5.143 3.077 7.639 1.00 98.06 118 VAL A C 1
ATOM 904 O O . VAL A 1 118 ? -5.601 3.324 8.758 1.00 98.06 118 VAL A O 1
ATOM 907 N N . ALA A 1 119 ? -4.758 4.042 6.805 1.00 98.06 119 ALA A N 1
ATOM 908 C CA . ALA A 1 119 ? -4.816 5.469 7.107 1.00 98.06 119 ALA A CA 1
ATOM 909 C C . ALA A 1 119 ? -6.256 5.952 7.348 1.00 98.06 119 ALA A C 1
ATOM 911 O O . ALA A 1 119 ? -6.520 6.645 8.334 1.00 98.06 119 ALA A O 1
ATOM 912 N N . LEU A 1 12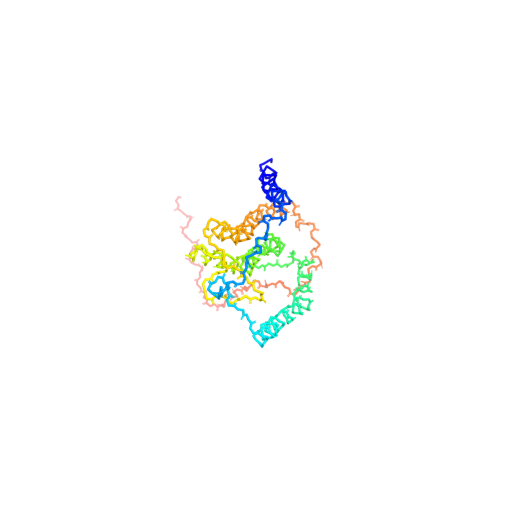0 ? -7.217 5.532 6.518 1.00 98.19 120 LEU A N 1
ATOM 913 C CA . LEU A 1 120 ? -8.639 5.850 6.697 1.00 98.19 120 LEU A CA 1
ATOM 914 C C . LEU A 1 120 ? -9.190 5.275 8.007 1.00 98.19 120 LEU A C 1
ATOM 916 O O . LEU A 1 120 ? -9.956 5.943 8.707 1.00 98.19 120 LEU A O 1
ATOM 920 N N . TYR A 1 121 ? -8.785 4.058 8.373 1.00 97.69 121 TYR A N 1
ATOM 921 C CA . TYR A 1 121 ? -9.110 3.484 9.677 1.00 97.69 121 TYR A CA 1
ATOM 922 C C . TYR A 1 121 ? -8.503 4.309 10.828 1.00 97.69 121 TYR A C 1
ATOM 924 O O . TYR A 1 121 ? -9.212 4.657 11.776 1.00 97.69 121 TYR A O 1
ATOM 932 N N . GLY A 1 122 ? -7.235 4.716 10.712 1.00 97.50 122 GLY A N 1
ATOM 933 C CA . GLY A 1 122 ? -6.579 5.625 11.658 1.00 97.50 122 GLY A CA 1
ATOM 934 C C . GLY A 1 122 ? -7.284 6.976 11.800 1.00 97.50 122 GLY A C 1
ATOM 935 O O . GLY A 1 122 ? -7.478 7.464 12.913 1.00 97.50 122 GLY A O 1
ATOM 936 N N . ALA A 1 123 ? -7.755 7.554 10.694 1.00 98.06 123 ALA A N 1
ATOM 937 C CA . ALA A 1 123 ? -8.497 8.810 10.698 1.00 98.06 123 ALA A CA 1
ATOM 938 C C . ALA A 1 123 ? -9.825 8.684 11.464 1.00 98.06 123 ALA A C 1
ATOM 940 O O . ALA A 1 123 ? -10.186 9.579 12.232 1.00 98.06 123 ALA A O 1
ATOM 941 N N . ARG A 1 124 ? -10.525 7.545 11.339 1.00 97.94 124 ARG A N 1
ATOM 942 C CA . ARG A 1 124 ? -11.726 7.254 12.144 1.00 97.94 124 ARG A CA 1
ATOM 943 C C . ARG A 1 124 ? -11.404 7.141 13.633 1.00 97.94 124 ARG A C 1
ATOM 945 O O . ARG A 1 124 ? -12.164 7.665 14.441 1.00 97.94 124 ARG A O 1
ATOM 952 N N . ILE A 1 125 ? -10.275 6.527 13.999 1.00 97.62 125 ILE A N 1
ATOM 953 C CA . ILE A 1 125 ? -9.810 6.478 15.397 1.00 97.62 125 ILE A CA 1
ATOM 954 C C . ILE A 1 125 ? -9.600 7.892 15.951 1.00 97.62 125 ILE A C 1
ATOM 956 O O . ILE A 1 125 ? -10.067 8.193 17.050 1.00 97.62 125 ILE A O 1
ATOM 960 N N . ILE A 1 126 ? -8.908 8.756 15.200 1.00 97.12 126 ILE A N 1
ATOM 961 C CA . ILE A 1 126 ? -8.621 10.139 15.613 1.00 97.12 126 ILE A CA 1
ATOM 962 C C . ILE A 1 126 ? -9.927 10.920 15.789 1.00 97.12 126 ILE A C 1
ATOM 964 O O . ILE A 1 126 ? -10.127 11.563 16.822 1.00 97.12 126 ILE A O 1
ATOM 968 N N . ARG A 1 127 ? -10.837 10.816 14.813 1.00 96.94 127 ARG A N 1
ATOM 969 C CA . ARG A 1 127 ? -12.152 11.469 14.839 1.00 96.94 127 ARG A CA 1
ATOM 970 C C . ARG A 1 127 ? -12.991 11.019 16.035 1.00 96.94 127 ARG A C 1
ATOM 972 O O . ARG A 1 127 ? -13.552 11.851 16.743 1.00 96.94 127 ARG A O 1
ATOM 979 N N . ASP A 1 128 ? -13.058 9.713 16.277 1.00 95.88 128 ASP A N 1
ATOM 980 C CA . ASP A 1 128 ? -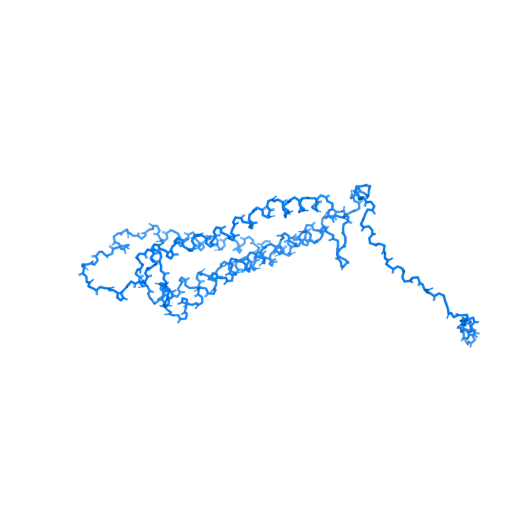13.908 9.134 17.321 1.00 95.88 128 ASP A CA 1
ATOM 981 C C . ASP A 1 128 ? -13.242 9.166 18.713 1.00 95.88 128 ASP A C 1
ATOM 983 O O . ASP A 1 128 ? -13.900 8.893 19.722 1.00 95.88 128 ASP A O 1
ATOM 987 N N . LYS A 1 129 ? -11.940 9.494 18.775 1.00 95.50 129 LYS A N 1
ATOM 988 C CA . LYS A 1 129 ? -11.078 9.500 19.973 1.00 95.50 129 LYS A CA 1
ATOM 989 C C . LYS A 1 129 ? -11.115 8.183 20.759 1.00 95.50 129 LYS A C 1
ATOM 991 O O . LYS A 1 129 ? -10.967 8.176 21.987 1.00 95.50 129 LYS A O 1
ATOM 996 N N . GLN A 1 130 ? -11.320 7.064 20.061 1.00 95.50 130 GLN A N 1
ATOM 997 C CA . GLN A 1 130 ? -11.387 5.738 20.668 1.00 95.50 130 GLN A CA 1
ATOM 998 C C . GLN A 1 130 ? -10.885 4.619 19.752 1.00 95.50 130 GLN A C 1
ATOM 1000 O O . GLN A 1 130 ? -10.955 4.718 18.529 1.00 95.50 130 GLN A O 1
ATOM 1005 N N . ILE A 1 131 ? -10.416 3.533 20.370 1.00 95.62 131 ILE A N 1
ATOM 1006 C CA . ILE A 1 131 ? -10.068 2.279 19.698 1.00 95.62 131 ILE A CA 1
ATOM 1007 C C . ILE A 1 131 ? -10.849 1.141 20.347 1.00 95.62 131 ILE A C 1
ATOM 1009 O O . ILE A 1 131 ? -10.730 0.961 21.565 1.00 95.62 131 ILE A O 1
ATOM 1013 N N . PRO A 1 132 ? -11.578 0.332 19.562 1.00 96.00 132 PRO A N 1
ATOM 1014 C CA . PRO A 1 132 ? -11.878 0.488 18.127 1.00 96.00 132 PRO A CA 1
ATOM 1015 C C . PRO A 1 132 ? -12.751 1.729 17.814 1.00 96.00 132 PRO A C 1
ATOM 1017 O O . PRO A 1 132 ? -13.390 2.255 18.734 1.00 96.00 132 PRO A O 1
ATOM 1020 N N . PRO A 1 133 ? -12.821 2.193 16.548 1.00 95.88 133 PRO A N 1
ATOM 1021 C CA . PRO A 1 133 ? -13.775 3.221 16.115 1.00 95.88 133 PRO A CA 1
ATOM 1022 C C . PRO A 1 133 ? -15.225 2.898 16.494 1.00 95.88 133 PRO A C 1
ATOM 1024 O O . PRO A 1 133 ? -15.588 1.740 16.728 1.00 95.88 133 PRO A O 1
ATOM 1027 N N . ARG A 1 134 ? -16.076 3.923 16.577 1.00 93.00 134 ARG A N 1
ATOM 1028 C CA . ARG A 1 134 ? -17.481 3.743 16.977 1.00 93.00 134 ARG A CA 1
ATOM 1029 C C . ARG A 1 134 ? -18.232 2.891 15.951 1.00 93.00 134 ARG A C 1
ATOM 1031 O O . ARG A 1 134 ? -18.060 3.065 14.749 1.00 93.00 134 ARG A O 1
ATOM 1038 N N . GLY A 1 135 ? -19.075 1.979 16.438 1.00 91.50 135 GLY A N 1
ATOM 1039 C CA . GLY A 1 135 ? -19.886 1.089 15.596 1.00 91.50 135 GLY A CA 1
ATOM 1040 C C . GLY A 1 135 ? -19.105 -0.032 14.905 1.00 91.50 135 GLY A C 1
ATOM 1041 O O . GLY A 1 135 ? -19.665 -0.738 14.073 1.00 91.50 135 GLY A O 1
ATOM 1042 N N . GLN A 1 136 ? -17.819 -0.209 15.223 1.00 94.06 136 GLN A N 1
ATOM 1043 C CA . GLN A 1 136 ? -17.018 -1.267 14.626 1.00 94.06 136 GLN A CA 1
ATOM 1044 C C . GLN A 1 136 ? -17.043 -2.545 15.458 1.00 94.06 136 GLN A C 1
ATOM 1046 O O . GLN A 1 136 ? -16.721 -2.539 16.648 1.00 94.06 136 GLN A O 1
ATOM 1051 N N . LYS A 1 137 ? -17.346 -3.657 14.786 1.00 94.31 137 LYS A N 1
ATOM 1052 C CA . LYS A 1 137 ? -17.274 -4.989 15.379 1.00 94.31 137 LYS A CA 1
ATOM 1053 C C . LYS A 1 137 ? -15.840 -5.522 15.400 1.00 94.31 137 LYS A C 1
ATOM 1055 O O . LYS A 1 137 ? -15.046 -5.264 14.490 1.00 94.31 137 LYS A O 1
ATOM 1060 N N . VAL A 1 138 ? -15.517 -6.296 16.431 1.00 95.12 138 VAL A N 1
ATOM 1061 C CA . VAL A 1 138 ? -14.200 -6.908 16.662 1.00 95.12 138 VAL A CA 1
ATOM 1062 C C . VAL A 1 138 ? -14.270 -8.434 16.732 1.00 95.12 138 VAL A C 1
ATOM 1064 O O . VAL A 1 138 ? -15.307 -9.028 17.013 1.00 95.12 138 VAL A O 1
ATOM 1067 N N . PHE A 1 139 ? -13.147 -9.109 16.476 1.00 90.44 139 PHE A N 1
ATOM 1068 C CA . PHE A 1 139 ? -13.071 -10.579 16.514 1.00 90.44 139 PHE A CA 1
ATOM 1069 C C . PHE A 1 139 ? -12.917 -11.160 17.924 1.00 90.44 139 PHE A C 1
ATOM 1071 O O . PHE A 1 139 ? -13.211 -12.333 18.153 1.00 90.44 139 PHE A O 1
ATOM 1078 N N . LYS A 1 140 ? -12.417 -10.364 18.868 1.00 89.50 140 LYS A N 1
ATOM 1079 C CA . LYS A 1 140 ? -12.167 -10.764 20.256 1.00 89.50 140 LYS A CA 1
ATOM 1080 C C . LYS A 1 140 ? -12.769 -9.715 21.177 1.00 89.50 140 LYS A C 1
ATOM 1082 O O . LYS A 1 140 ? -12.943 -8.574 20.765 1.00 89.50 140 LYS A O 1
ATOM 1087 N N . ARG A 1 141 ? -13.060 -10.082 22.426 1.00 90.69 141 ARG A N 1
ATOM 1088 C CA . ARG A 1 141 ? -13.521 -9.133 23.445 1.00 90.69 141 ARG A CA 1
ATOM 1089 C C . ARG A 1 141 ? -12.461 -8.040 23.641 1.00 90.69 141 ARG A C 1
ATOM 1091 O O . ARG A 1 141 ? -11.434 -8.273 24.272 1.00 90.69 141 ARG A O 1
ATOM 1098 N N . THR A 1 142 ? -12.700 -6.858 23.079 1.00 92.44 142 THR A N 1
ATOM 1099 C CA . THR A 1 142 ? -11.765 -5.725 23.113 1.00 92.44 142 THR A CA 1
ATOM 1100 C C . THR A 1 142 ? -12.363 -4.602 23.945 1.00 92.44 142 THR A C 1
ATOM 1102 O O . THR A 1 142 ? -13.450 -4.115 23.643 1.00 92.44 142 THR A O 1
ATOM 1105 N N . ARG A 1 143 ? -11.657 -4.195 25.006 1.00 93.06 143 ARG A N 1
ATOM 1106 C CA . ARG A 1 143 ? -12.041 -3.038 25.821 1.00 93.06 143 ARG A CA 1
ATOM 1107 C C . ARG A 1 143 ? -11.811 -1.754 25.029 1.00 93.06 143 ARG A C 1
ATOM 1109 O O . ARG A 1 143 ? -10.743 -1.592 24.436 1.00 93.06 143 ARG A O 1
ATOM 1116 N N . ILE A 1 144 ? -12.775 -0.841 25.062 1.00 94.38 144 ILE A N 1
ATOM 1117 C CA . ILE A 1 144 ? -12.668 0.452 24.384 1.00 94.38 144 ILE A CA 1
ATOM 1118 C C . ILE A 1 144 ? -11.612 1.300 25.100 1.00 94.38 144 ILE A C 1
ATOM 1120 O O . ILE A 1 144 ? -11.732 1.592 26.292 1.00 94.38 144 ILE A O 1
ATOM 1124 N N . ARG A 1 145 ? -10.568 1.705 24.373 1.00 93.31 145 ARG A N 1
ATOM 1125 C CA . ARG A 1 145 ? -9.537 2.634 24.863 1.00 93.31 145 ARG A CA 1
ATOM 1126 C C . ARG A 1 145 ? -9.819 4.032 24.330 1.00 93.31 145 ARG A C 1
ATOM 1128 O O . ARG A 1 145 ? -10.180 4.171 23.167 1.00 93.31 145 ARG A O 1
ATOM 1135 N N . ARG A 1 146 ? -9.645 5.060 25.164 1.00 94.38 146 ARG A N 1
ATOM 1136 C CA . ARG A 1 146 ? -9.916 6.470 24.830 1.00 94.38 146 ARG A CA 1
ATOM 1137 C C . ARG A 1 146 ? -8.733 7.365 25.198 1.00 94.38 146 ARG A C 1
ATOM 1139 O O . ARG A 1 146 ? -7.814 6.931 25.890 1.00 94.38 146 ARG A O 1
ATOM 1146 N N . GLY A 1 147 ? -8.781 8.617 24.751 1.00 92.00 147 GLY A N 1
ATOM 1147 C CA . GLY A 1 147 ? -7.798 9.642 25.110 1.00 92.00 147 GLY A CA 1
ATOM 1148 C C . GLY A 1 147 ? -6.503 9.541 24.305 1.00 92.00 147 GLY A C 1
ATOM 1149 O O . GLY A 1 147 ? -6.519 9.151 23.138 1.00 92.00 147 GLY A O 1
ATOM 1150 N N . THR A 1 148 ? -5.376 9.890 24.927 1.00 93.00 148 THR A N 1
ATOM 1151 C CA . THR A 1 148 ? -4.063 9.996 24.261 1.00 93.00 148 THR A CA 1
ATOM 1152 C C . THR A 1 148 ? -3.608 8.691 23.616 1.00 93.00 148 THR A C 1
ATOM 1154 O O . THR A 1 148 ? -3.061 8.717 22.520 1.00 93.00 148 THR A O 1
ATOM 1157 N N . VAL A 1 149 ? -3.901 7.547 24.241 1.00 94.31 149 VAL A N 1
ATOM 1158 C CA . VAL A 1 149 ? -3.581 6.219 23.691 1.00 94.31 149 VAL A CA 1
ATOM 1159 C C . VAL A 1 149 ? -4.318 5.972 22.373 1.00 94.31 149 VAL A C 1
ATOM 1161 O O . VAL A 1 149 ? -3.726 5.448 21.432 1.00 94.31 149 VAL A O 1
ATOM 1164 N N . ALA A 1 150 ? -5.593 6.365 22.285 1.00 95.00 150 ALA A N 1
ATOM 1165 C CA . ALA A 1 150 ? -6.365 6.231 21.053 1.00 95.00 150 ALA A CA 1
ATOM 1166 C C . ALA A 1 150 ? -5.820 7.161 19.963 1.00 95.00 150 ALA A C 1
ATOM 1168 O O . ALA A 1 150 ? -5.597 6.716 18.841 1.00 95.00 150 ALA A O 1
ATOM 1169 N N . SER A 1 151 ? -5.522 8.417 20.307 1.00 94.19 151 SER A N 1
ATOM 1170 C CA . SER A 1 151 ? -4.927 9.375 19.369 1.00 94.19 151 SER A CA 1
ATOM 1171 C C . SER A 1 151 ? -3.565 8.914 18.843 1.00 94.19 151 SER A C 1
ATOM 1173 O O . SER A 1 151 ? -3.345 8.943 17.636 1.00 94.19 151 SER A O 1
ATOM 1175 N N . ALA A 1 152 ? -2.668 8.450 19.720 1.00 96.69 152 ALA A N 1
ATOM 1176 C CA . ALA A 1 152 ? -1.339 7.972 19.337 1.00 96.69 152 ALA A CA 1
ATOM 1177 C C . ALA A 1 152 ? -1.427 6.780 18.379 1.00 96.69 152 ALA A C 1
ATOM 1179 O O . ALA A 1 152 ? -0.762 6.757 17.347 1.00 96.69 152 ALA A O 1
ATOM 1180 N N . ALA A 1 153 ? -2.301 5.818 18.673 1.00 96.19 153 ALA A N 1
ATOM 1181 C CA . ALA A 1 153 ? -2.516 4.699 17.773 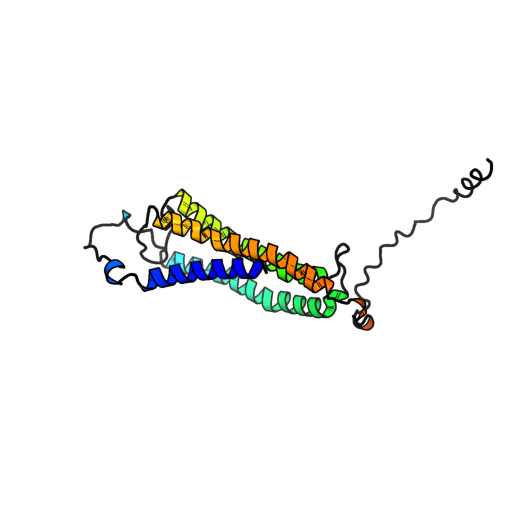1.00 96.19 153 ALA A CA 1
ATOM 1182 C C . ALA A 1 153 ? -3.193 5.133 16.461 1.00 96.19 153 ALA A C 1
ATOM 1184 O O . ALA A 1 153 ? -2.800 4.640 15.411 1.00 96.19 153 ALA A O 1
ATOM 1185 N N . GLY A 1 154 ? -4.127 6.087 16.464 1.00 96.50 154 GLY A N 1
ATOM 1186 C CA . GLY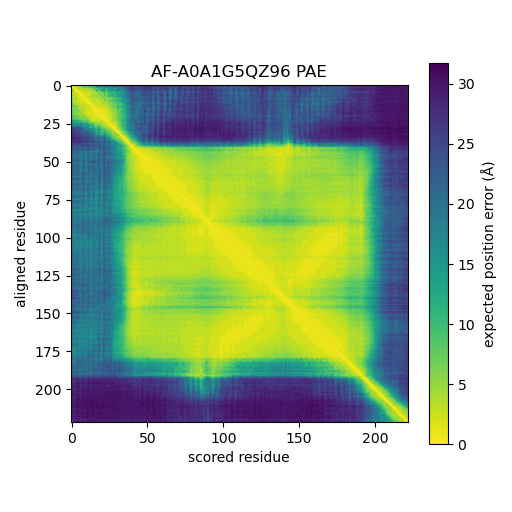 A 1 154 ? -4.694 6.646 15.230 1.00 96.50 154 GLY A CA 1
ATOM 1187 C C . GLY A 1 154 ? -3.645 7.295 14.313 1.00 96.50 154 GLY A C 1
ATOM 1188 O O . GLY A 1 154 ? -3.665 7.062 13.104 1.00 96.50 154 GLY A O 1
ATOM 1189 N N . TRP A 1 155 ? -2.684 8.028 14.888 1.00 97.56 155 TRP A N 1
ATOM 1190 C CA . TRP A 1 155 ? -1.528 8.569 14.161 1.00 97.56 155 TRP A CA 1
ATOM 1191 C C . TRP A 1 155 ? -0.564 7.484 13.684 1.00 97.56 155 TRP A C 1
ATOM 1193 O O . TRP A 1 155 ? -0.093 7.545 12.552 1.00 97.56 155 TRP A O 1
ATOM 1203 N N . ALA A 1 156 ? -0.324 6.450 14.493 1.00 97.69 156 ALA A N 1
ATOM 1204 C CA . ALA A 1 156 ? 0.511 5.321 14.089 1.00 97.69 156 ALA A CA 1
ATOM 1205 C C . ALA A 1 156 ? -0.027 4.612 12.830 1.00 97.69 156 ALA A C 1
ATOM 1207 O O . ALA A 1 156 ? 0.755 4.150 12.006 1.00 97.69 156 ALA A O 1
ATOM 1208 N N . HIS A 1 157 ? -1.349 4.586 12.627 1.00 97.75 157 HIS A N 1
ATOM 1209 C CA . HIS A 1 157 ? -1.960 4.036 11.409 1.00 97.75 157 HIS A CA 1
ATOM 1210 C C . HIS A 1 157 ? -1.731 4.901 10.154 1.00 97.75 157 HIS A C 1
ATOM 1212 O O . HIS A 1 157 ? -1.962 4.418 9.050 1.00 97.75 157 HIS A O 1
ATOM 1218 N N . GLN A 1 158 ? -1.258 6.146 10.279 1.00 97.56 158 GLN A N 1
ATOM 1219 C CA . GLN A 1 158 ? -0.857 6.963 9.123 1.00 97.56 158 GLN A CA 1
ATOM 1220 C C . GLN A 1 158 ? 0.549 6.606 8.622 1.00 97.56 158 GLN A C 1
ATOM 1222 O O . GLN A 1 158 ? 0.871 6.849 7.460 1.00 97.56 158 GLN A O 1
ATOM 1227 N N . LEU A 1 159 ? 1.383 6.008 9.483 1.00 96.62 159 LEU A N 1
ATOM 1228 C CA . LEU A 1 159 ? 2.786 5.729 9.178 1.00 96.62 159 LEU A CA 1
ATOM 1229 C C . LEU A 1 159 ? 2.983 4.846 7.941 1.00 96.62 159 LEU A C 1
ATOM 1231 O O . LEU A 1 159 ? 3.849 5.196 7.148 1.00 96.62 159 LEU A O 1
ATOM 1235 N N . PRO A 1 160 ? 2.205 3.769 7.698 1.00 96.50 160 PRO A N 1
ATOM 1236 C CA . PRO A 1 160 ? 2.382 2.963 6.491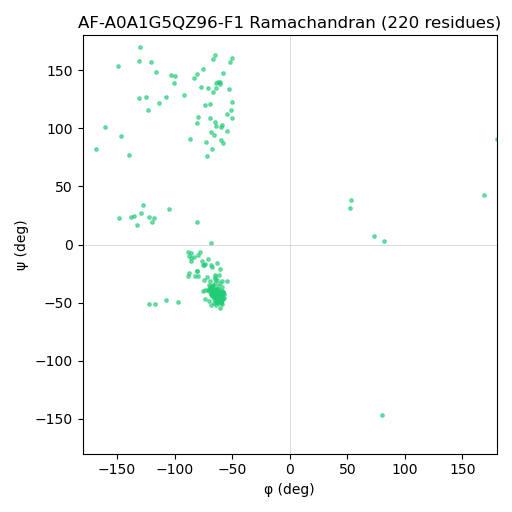 1.00 96.50 160 PRO A CA 1
ATOM 1237 C C . PRO A 1 160 ? 2.180 3.764 5.201 1.00 96.50 160 PRO A C 1
ATOM 1239 O O . PRO A 1 160 ? 2.958 3.615 4.265 1.00 96.50 160 PRO A O 1
ATOM 1242 N N . LEU A 1 161 ? 1.175 4.647 5.155 1.00 97.81 161 LEU A N 1
ATOM 1243 C CA . LEU A 1 161 ? 0.923 5.487 3.983 1.00 97.81 161 LEU A CA 1
ATOM 1244 C C . LEU A 1 161 ? 2.095 6.444 3.732 1.00 97.81 161 LEU A C 1
ATOM 1246 O O . LEU A 1 161 ? 2.620 6.497 2.622 1.00 97.81 161 LEU A O 1
ATOM 1250 N N . VAL A 1 162 ? 2.534 7.153 4.776 1.00 97.75 162 VAL A N 1
ATOM 1251 C CA . VAL A 1 162 ? 3.681 8.071 4.695 1.00 97.75 162 VAL A CA 1
ATOM 1252 C C . VAL A 1 162 ? 4.957 7.323 4.308 1.00 97.75 162 VAL A C 1
ATOM 1254 O O . VAL A 1 162 ? 5.719 7.805 3.476 1.00 97.75 162 VAL A O 1
ATOM 1257 N N . PHE A 1 163 ? 5.166 6.128 4.863 1.00 97.75 163 PHE A N 1
ATOM 1258 C CA . PHE A 1 163 ? 6.312 5.278 4.560 1.00 97.75 163 PHE A CA 1
ATOM 1259 C C . PHE A 1 163 ? 6.364 4.898 3.078 1.00 97.75 163 PHE A C 1
ATOM 1261 O O . PHE A 1 163 ? 7.396 5.097 2.447 1.00 97.75 163 PHE A O 1
ATOM 1268 N N . PHE A 1 164 ? 5.266 4.404 2.499 1.00 98.06 164 PHE A N 1
ATOM 1269 C CA . PHE A 1 164 ? 5.257 4.009 1.087 1.00 98.06 164 PHE A CA 1
ATOM 1270 C C . PHE A 1 164 ? 5.402 5.199 0.130 1.00 98.06 164 PHE A C 1
ATOM 1272 O O . PHE A 1 164 ? 6.084 5.073 -0.884 1.00 98.06 164 PHE A O 1
ATOM 1279 N N . ILE A 1 165 ? 4.827 6.361 0.462 1.00 98.19 165 ILE A N 1
ATOM 1280 C CA . ILE A 1 165 ? 5.035 7.597 -0.313 1.00 98.19 165 ILE A CA 1
ATOM 1281 C C . ILE A 1 165 ? 6.503 8.033 -0.237 1.00 98.19 165 ILE A C 1
ATOM 1283 O O . ILE A 1 165 ? 7.106 8.352 -1.259 1.00 98.19 165 ILE A O 1
ATOM 1287 N N . GLY A 1 166 ? 7.098 8.004 0.958 1.00 97.62 166 GLY A N 1
ATOM 1288 C CA . GLY A 1 166 ? 8.518 8.303 1.142 1.00 97.62 166 GLY A CA 1
ATOM 1289 C C . GLY A 1 166 ? 9.421 7.333 0.379 1.00 97.62 166 GLY A C 1
ATOM 1290 O O . GLY A 1 166 ? 10.383 7.762 -0.255 1.00 97.62 166 GLY A O 1
ATOM 1291 N N . LEU A 1 167 ? 9.082 6.041 0.377 1.00 97.81 167 LEU A N 1
ATOM 1292 C CA . LEU A 1 167 ? 9.804 5.019 -0.377 1.00 97.81 167 LEU A CA 1
ATOM 1293 C C . LEU A 1 167 ? 9.708 5.254 -1.889 1.00 97.81 167 LEU A C 1
ATOM 1295 O O . LEU A 1 167 ? 10.714 5.106 -2.572 1.00 97.81 167 LEU A O 1
ATOM 1299 N N . ALA A 1 168 ? 8.543 5.663 -2.400 1.00 98.31 168 ALA A N 1
ATOM 1300 C CA . ALA A 1 168 ? 8.368 6.014 -3.809 1.00 98.31 168 ALA A CA 1
ATOM 1301 C C . ALA A 1 168 ? 9.216 7.233 -4.210 1.00 98.31 168 ALA A C 1
ATOM 1303 O O . ALA A 1 168 ? 9.914 7.190 -5.220 1.00 98.31 168 ALA A O 1
ATOM 1304 N N . ALA A 1 169 ? 9.208 8.292 -3.394 1.00 98.06 169 ALA A N 1
ATOM 1305 C CA . ALA A 1 169 ? 10.016 9.490 -3.636 1.00 98.06 169 ALA A CA 1
ATOM 1306 C C . ALA A 1 169 ? 11.525 9.185 -3.601 1.00 98.06 169 ALA A C 1
ATOM 1308 O O . ALA A 1 169 ? 12.292 9.671 -4.428 1.00 98.06 169 ALA A O 1
ATOM 1309 N N . TRP A 1 170 ? 11.964 8.337 -2.666 1.00 98.06 170 TRP A N 1
ATOM 1310 C CA . TRP A 1 170 ? 13.343 7.848 -2.645 1.00 98.06 170 TRP A CA 1
ATOM 1311 C C . TRP A 1 170 ? 13.663 6.959 -3.858 1.00 98.06 170 TRP A C 1
ATOM 1313 O O . TRP A 1 170 ? 14.750 7.053 -4.434 1.00 98.06 170 TRP A O 1
ATOM 1323 N N . GLY A 1 171 ? 12.710 6.122 -4.266 1.00 97.50 171 GLY A N 1
ATOM 1324 C CA . GLY A 1 171 ? 12.825 5.226 -5.408 1.00 97.50 171 GLY A CA 1
ATOM 1325 C C . GLY A 1 171 ? 13.019 5.952 -6.737 1.00 97.50 171 GLY A C 1
ATOM 1326 O O . GLY A 1 171 ? 13.805 5.489 -7.556 1.00 97.50 171 GLY A O 1
ATOM 1327 N N . GLU A 1 172 ? 12.400 7.118 -6.930 1.00 97.69 172 GLU A N 1
ATOM 1328 C CA . GLU A 1 172 ? 12.615 7.966 -8.113 1.00 97.69 172 GLU A CA 1
ATOM 1329 C C . GLU A 1 172 ? 14.093 8.349 -8.281 1.00 97.69 172 GLU A C 1
ATOM 1331 O O . GLU A 1 172 ? 14.662 8.199 -9.365 1.00 97.69 172 GLU A O 1
ATOM 1336 N N . VAL A 1 173 ? 14.744 8.767 -7.191 1.00 97.56 173 VAL A N 1
ATOM 1337 C CA . VAL A 1 173 ? 16.171 9.122 -7.201 1.00 97.56 173 VAL A CA 1
ATOM 1338 C C . VAL A 1 173 ? 17.040 7.901 -7.514 1.00 97.56 173 VAL A C 1
ATOM 1340 O O . VAL A 1 173 ? 18.037 8.020 -8.229 1.00 97.56 173 VAL A O 1
ATOM 1343 N N . GLN A 1 174 ? 16.683 6.723 -6.995 1.00 97.31 174 GLN A N 1
ATOM 1344 C CA . GLN A 1 174 ? 17.444 5.500 -7.261 1.00 97.31 174 GLN A CA 1
ATOM 1345 C C . GLN A 1 174 ? 17.249 4.965 -8.675 1.00 97.31 174 GLN A C 1
ATOM 1347 O O . GLN A 1 174 ? 18.236 4.560 -9.289 1.00 97.31 174 GLN A O 1
ATOM 1352 N N . ALA A 1 175 ? 16.033 5.019 -9.215 1.00 96.81 175 ALA A N 1
ATOM 1353 C CA . ALA A 1 175 ? 15.766 4.657 -10.600 1.00 96.81 175 ALA A CA 1
ATOM 1354 C C . ALA A 1 175 ? 16.591 5.529 -11.558 1.00 96.81 175 ALA A C 1
ATOM 1356 O O . ALA A 1 175 ? 17.256 4.996 -12.442 1.00 96.81 175 ALA A O 1
ATOM 1357 N N . GLY A 1 176 ? 16.631 6.847 -11.328 1.00 96.06 176 GLY A N 1
ATOM 1358 C CA . GLY A 1 176 ? 17.415 7.769 -12.152 1.00 96.06 176 GLY A CA 1
ATOM 1359 C C . GLY A 1 176 ? 18.916 7.461 -12.159 1.00 96.06 176 GLY A C 1
ATOM 1360 O O . GLY A 1 176 ? 19.533 7.458 -13.220 1.00 96.06 176 GLY A O 1
ATOM 1361 N N . LYS A 1 177 ? 19.504 7.144 -10.997 1.00 96.25 177 LYS A N 1
ATOM 1362 C CA . LYS A 1 177 ? 20.929 6.768 -10.914 1.00 96.25 177 LYS A CA 1
ATOM 1363 C C . LYS A 1 177 ? 21.225 5.460 -11.634 1.00 96.25 177 LYS A C 1
ATOM 1365 O O . LYS A 1 177 ? 22.167 5.405 -12.409 1.00 96.25 177 LYS A O 1
ATOM 1370 N N . LEU A 1 178 ? 20.407 4.431 -11.400 1.00 95.12 178 LEU A N 1
ATOM 1371 C CA . LEU A 1 178 ? 20.589 3.138 -12.058 1.00 95.12 178 LEU A CA 1
ATOM 1372 C C . LEU A 1 178 ? 20.484 3.275 -13.576 1.00 95.12 178 LEU A C 1
ATOM 1374 O O . LEU A 1 178 ? 21.293 2.701 -14.289 1.00 95.12 178 LEU A O 1
ATOM 1378 N N . LEU A 1 179 ? 19.533 4.070 -14.070 1.00 95.00 179 LEU A N 1
ATOM 1379 C CA . LEU A 1 179 ? 19.370 4.309 -15.503 1.00 95.00 179 LEU A CA 1
ATOM 1380 C C . LEU A 1 179 ? 20.511 5.128 -16.114 1.00 95.00 179 LEU A C 1
ATOM 1382 O O . LEU A 1 179 ? 20.835 4.909 -17.275 1.00 95.00 179 LEU A O 1
ATOM 1386 N N . ALA A 1 180 ? 21.136 6.034 -15.357 1.00 93.81 180 ALA A N 1
ATOM 1387 C CA . ALA A 1 180 ? 22.306 6.775 -15.828 1.00 93.81 180 ALA A CA 1
ATOM 1388 C C . ALA A 1 180 ? 23.520 5.861 -16.079 1.00 93.81 180 ALA A C 1
ATOM 1390 O O . ALA A 1 180 ? 24.325 6.148 -16.963 1.00 93.81 180 ALA A O 1
ATOM 1391 N N . ASP A 1 181 ? 23.619 4.755 -15.338 1.00 90.56 181 ASP A N 1
ATOM 1392 C CA . ASP A 1 181 ? 24.692 3.765 -15.478 1.00 90.56 181 ASP A CA 1
ATOM 1393 C C . ASP A 1 181 ? 24.383 2.687 -16.539 1.00 90.56 181 ASP A C 1
ATOM 1395 O O . ASP A 1 181 ? 25.259 1.896 -16.904 1.00 90.56 181 ASP A O 1
ATOM 1399 N N . VAL A 1 182 ? 23.145 2.629 -17.050 1.00 88.38 182 VAL A N 1
ATOM 1400 C CA . VAL A 1 182 ? 22.737 1.648 -18.063 1.00 88.38 182 VAL A CA 1
ATOM 1401 C C . VAL A 1 182 ? 23.202 2.096 -19.445 1.00 88.38 182 VAL A C 1
ATOM 1403 O O . VAL A 1 182 ? 22.666 3.016 -20.059 1.00 88.38 182 VAL A O 1
ATOM 1406 N N . ASP A 1 183 ? 24.180 1.370 -19.975 1.00 84.88 183 ASP A N 1
ATOM 1407 C CA . ASP A 1 183 ? 24.668 1.545 -21.337 1.00 84.88 183 ASP A CA 1
ATOM 1408 C C . ASP A 1 183 ? 23.839 0.710 -22.326 1.00 84.88 183 ASP A C 1
ATOM 1410 O O . ASP A 1 183 ? 24.145 -0.451 -22.610 1.00 84.88 183 ASP A O 1
ATOM 1414 N N . LEU A 1 184 ? 22.776 1.316 -22.862 1.00 77.62 184 LEU A N 1
ATOM 1415 C CA . LEU A 1 184 ? 21.888 0.680 -23.843 1.00 77.62 184 LEU A CA 1
ATOM 1416 C C . LEU A 1 184 ? 22.597 0.321 -25.158 1.00 77.62 184 LEU A C 1
ATOM 1418 O O . LEU A 1 184 ? 22.082 -0.496 -25.916 1.00 77.62 184 LEU A O 1
ATOM 1422 N N . THR A 1 185 ? 23.782 0.877 -25.435 1.00 77.88 185 THR A N 1
ATOM 1423 C CA . THR A 1 185 ? 24.537 0.553 -26.659 1.00 77.88 185 THR A CA 1
ATOM 1424 C C . THR A 1 185 ? 25.173 -0.834 -26.613 1.00 77.88 185 THR A C 1
ATOM 1426 O O . THR A 1 185 ? 25.526 -1.386 -27.654 1.00 77.88 185 THR A O 1
ATOM 1429 N N . LYS A 1 186 ? 25.282 -1.420 -25.415 1.00 80.25 186 LYS A N 1
ATOM 1430 C CA . LYS A 1 186 ? 25.768 -2.789 -25.202 1.00 80.25 186 LYS A CA 1
ATOM 1431 C C . LYS A 1 186 ? 24.666 -3.841 -25.275 1.00 80.25 186 LYS A C 1
ATOM 1433 O O . LYS A 1 186 ? 24.977 -5.028 -25.204 1.00 80.25 186 LYS A O 1
ATOM 1438 N N . ALA A 1 187 ? 23.402 -3.431 -25.377 1.00 80.81 187 ALA A N 1
ATOM 1439 C CA . ALA A 1 187 ? 22.310 -4.371 -25.566 1.00 80.81 187 ALA A CA 1
ATOM 1440 C C . ALA A 1 187 ? 22.447 -5.027 -26.945 1.00 80.81 187 ALA A C 1
ATOM 1442 O O . ALA A 1 187 ? 22.654 -4.333 -27.937 1.00 80.81 187 ALA A O 1
ATOM 1443 N N . ASP A 1 188 ? 22.347 -6.356 -27.000 1.00 80.62 188 ASP A N 1
ATOM 1444 C CA . ASP A 1 188 ? 22.397 -7.105 -28.252 1.00 80.62 188 ASP A CA 1
ATOM 1445 C C . ASP A 1 188 ? 21.125 -6.815 -29.071 1.00 80.62 188 ASP A C 1
ATOM 1447 O O . ASP A 1 188 ? 20.042 -7.284 -28.708 1.00 80.62 188 ASP A O 1
ATOM 1451 N N . PRO A 1 189 ? 21.207 -6.066 -30.187 1.00 74.94 189 PRO A N 1
ATOM 1452 C CA . PRO A 1 189 ? 20.029 -5.719 -30.975 1.00 74.94 189 PRO A CA 1
ATOM 1453 C C . PRO A 1 189 ? 19.412 -6.945 -31.653 1.00 74.94 189 PRO A C 1
ATOM 1455 O O . PRO A 1 189 ? 18.249 -6.900 -32.052 1.00 74.94 189 PRO A O 1
ATOM 1458 N N . SER A 1 190 ? 20.179 -8.034 -31.800 1.00 80.75 190 SER A N 1
ATOM 1459 C CA . SER A 1 190 ? 19.703 -9.279 -32.405 1.00 80.75 190 SER A CA 1
ATOM 1460 C C . SER A 1 190 ? 18.788 -10.083 -31.477 1.00 80.75 190 SER A C 1
ATOM 1462 O O . SER A 1 190 ? 18.007 -10.904 -31.957 1.00 80.75 190 SER A O 1
ATOM 1464 N N . ALA A 1 191 ? 18.816 -9.792 -30.171 1.00 81.06 191 ALA A N 1
ATOM 1465 C CA . ALA A 1 191 ? 17.901 -10.367 -29.191 1.00 81.06 191 ALA A CA 1
ATOM 1466 C C . ALA A 1 191 ? 16.483 -9.769 -29.277 1.00 81.06 191 ALA A C 1
ATOM 1468 O O . ALA A 1 191 ? 15.522 -10.382 -28.808 1.00 81.06 191 ALA A O 1
ATOM 1469 N N . CYS A 1 192 ? 16.321 -8.605 -29.915 1.00 82.94 192 CYS A N 1
ATOM 1470 C CA . CYS A 1 192 ? 15.008 -8.030 -30.181 1.00 82.94 192 CYS A CA 1
ATOM 1471 C C . CYS A 1 192 ? 14.387 -8.690 -31.420 1.00 82.94 192 CYS A C 1
ATOM 1473 O O . CYS A 1 192 ? 14.758 -8.395 -32.558 1.00 82.94 192 CYS A O 1
ATOM 1475 N N . ALA A 1 193 ? 13.410 -9.577 -31.213 1.00 69.25 193 ALA A N 1
ATOM 1476 C CA . ALA A 1 193 ? 12.629 -10.144 -32.309 1.00 69.25 193 ALA A CA 1
ATOM 1477 C C . ALA A 1 193 ? 11.920 -9.031 -33.123 1.00 69.25 193 ALA A C 1
ATOM 1479 O O . ALA A 1 193 ? 11.489 -8.024 -32.555 1.00 69.25 193 ALA A O 1
ATOM 1480 N N . PRO A 1 194 ? 11.727 -9.194 -34.448 1.00 60.22 194 PRO A N 1
ATOM 1481 C CA . PRO A 1 194 ? 11.135 -8.164 -35.311 1.00 60.22 194 PRO A CA 1
ATOM 1482 C C . PRO A 1 194 ? 9.642 -7.871 -35.052 1.00 60.22 194 PRO A C 1
ATOM 1484 O O . PRO A 1 194 ? 9.063 -7.039 -35.745 1.00 60.22 194 PRO A O 1
ATOM 1487 N N . SER A 1 195 ? 8.996 -8.517 -34.077 1.00 54.47 195 SER A N 1
ATOM 1488 C CA . SER A 1 195 ? 7.537 -8.494 -33.897 1.00 54.47 195 SER A CA 1
ATOM 1489 C C . SER A 1 195 ? 6.958 -7.232 -33.244 1.00 54.47 195 SER A C 1
ATOM 1491 O O . SER A 1 195 ? 5.738 -7.102 -33.207 1.00 54.47 195 SER A O 1
ATOM 1493 N N . HIS A 1 196 ? 7.777 -6.292 -32.758 1.00 50.62 196 HIS A N 1
ATOM 1494 C CA . HIS A 1 196 ? 7.274 -5.108 -32.038 1.00 50.62 196 HIS A CA 1
ATOM 1495 C C . HIS A 1 196 ? 7.866 -3.772 -32.476 1.00 50.62 196 HIS A C 1
ATOM 1497 O O . HIS A 1 196 ? 7.680 -2.767 -31.789 1.00 50.62 196 HIS A O 1
ATOM 1503 N N . ARG A 1 197 ? 8.498 -3.707 -33.656 1.00 49.62 197 ARG A N 1
ATOM 1504 C CA . ARG A 1 197 ? 8.684 -2.412 -34.311 1.00 49.62 197 ARG A CA 1
ATOM 1505 C C . ARG A 1 197 ? 7.274 -1.937 -34.668 1.00 49.62 197 ARG A C 1
ATOM 1507 O O . ARG A 1 197 ? 6.726 -2.372 -35.674 1.00 49.62 197 ARG A O 1
ATOM 1514 N N . LEU A 1 198 ? 6.653 -1.135 -33.795 1.00 50.81 198 LEU A N 1
ATOM 1515 C CA . LEU A 1 198 ? 5.509 -0.313 -34.164 1.00 50.81 198 LEU A CA 1
ATOM 1516 C C . LEU A 1 198 ? 6.016 0.481 -35.355 1.00 50.81 198 LEU A C 1
ATOM 1518 O O . LEU A 1 198 ? 6.792 1.421 -35.191 1.00 50.81 198 LEU A O 1
ATOM 1522 N N . GLU A 1 199 ? 5.696 -0.001 -36.555 1.00 47.16 199 GLU A N 1
ATOM 1523 C CA . GLU A 1 199 ? 5.961 0.721 -37.778 1.00 47.16 199 GLU A CA 1
ATOM 1524 C C . GLU A 1 199 ? 5.358 2.094 -37.505 1.00 47.16 199 GLU A C 1
ATOM 1526 O O . GLU A 1 199 ? 4.154 2.159 -37.207 1.00 47.16 199 GLU A O 1
ATOM 1531 N N . PRO A 1 200 ? 6.168 3.176 -37.459 1.00 51.34 200 PRO A N 1
ATOM 1532 C CA . PRO A 1 200 ? 5.587 4.498 -37.385 1.00 51.34 200 PRO A CA 1
ATOM 1533 C C . PRO A 1 200 ? 4.572 4.482 -38.506 1.00 51.34 200 PRO A C 1
ATOM 1535 O O . PRO A 1 200 ? 4.923 4.107 -39.625 1.00 51.34 200 PRO A O 1
ATOM 1538 N N . THR A 1 201 ? 3.304 4.730 -38.183 1.00 50.41 201 THR A N 1
ATOM 1539 C CA . THR A 1 201 ? 2.277 4.869 -39.201 1.00 50.41 201 THR A CA 1
ATOM 1540 C C . THR A 1 201 ? 2.757 6.041 -40.034 1.00 50.41 201 THR A C 1
ATOM 1542 O O . THR A 1 201 ? 2.527 7.200 -39.693 1.00 50.41 201 THR A O 1
ATOM 1545 N N . VAL A 1 202 ? 3.545 5.737 -41.066 1.00 49.41 202 VAL A N 1
ATOM 1546 C CA . VAL A 1 202 ? 3.868 6.636 -42.141 1.00 49.41 202 VAL A CA 1
ATOM 1547 C C . VAL A 1 202 ? 2.484 6.895 -42.670 1.00 49.41 202 VAL A C 1
ATOM 1549 O O . VAL A 1 202 ? 1.856 6.022 -43.266 1.00 49.41 202 VAL A O 1
ATOM 1552 N N . LEU A 1 203 ? 1.946 8.053 -42.297 1.00 53.72 203 LEU A N 1
ATOM 1553 C CA . LEU A 1 203 ? 0.817 8.641 -42.973 1.00 53.72 203 LEU A CA 1
ATOM 1554 C C . LEU A 1 203 ? 1.302 8.778 -44.405 1.00 53.72 203 LEU A C 1
ATOM 1556 O O . LEU A 1 203 ? 1.938 9.768 -44.757 1.00 53.72 203 LEU A O 1
ATOM 1560 N N . GLU A 1 204 ? 1.107 7.716 -45.182 1.00 47.38 204 GLU A N 1
ATOM 1561 C CA . GLU A 1 204 ? 1.351 7.701 -46.601 1.00 47.38 204 GLU A CA 1
ATOM 1562 C C . GLU A 1 204 ? 0.517 8.870 -47.115 1.00 47.38 204 GLU A C 1
ATOM 1564 O O . GLU A 1 204 ? -0.711 8.868 -46.937 1.00 47.38 204 GLU A O 1
ATOM 1569 N N . PRO A 1 205 ? 1.152 9.944 -47.616 1.00 51.69 205 PRO A N 1
ATOM 1570 C CA . PRO A 1 205 ? 0.403 11.070 -48.118 1.00 51.69 205 PRO A CA 1
ATOM 1571 C C . PRO A 1 205 ? -0.377 10.530 -49.310 1.00 51.69 205 PRO A C 1
ATOM 1573 O O . PRO A 1 205 ? 0.193 10.316 -50.379 1.00 51.69 205 PRO A O 1
ATOM 1576 N N . ARG A 1 206 ? -1.676 10.259 -49.111 1.00 50.00 206 ARG A N 1
ATOM 1577 C CA . ARG A 1 206 ? -2.604 9.940 -50.196 1.00 50.00 206 ARG A CA 1
ATOM 1578 C C . ARG A 1 206 ? -2.419 11.022 -51.244 1.00 50.00 206 ARG A C 1
ATOM 1580 O O . ARG A 1 206 ? -2.756 12.184 -51.015 1.00 50.00 206 ARG A O 1
ATOM 1587 N N . GLY A 1 207 ? -1.815 10.623 -52.357 1.00 53.97 207 GLY A N 1
ATOM 1588 C CA . GLY A 1 207 ? -1.484 11.511 -53.450 1.00 53.97 207 GLY A CA 1
ATOM 1589 C C . GLY A 1 207 ? -2.710 12.299 -53.885 1.00 53.97 207 GLY A C 1
ATOM 1590 O O . GLY A 1 207 ? -3.797 11.746 -54.051 1.00 53.97 207 GLY A O 1
ATOM 1591 N N . GLY A 1 208 ? -2.525 13.603 -54.071 1.00 54.59 208 GLY A N 1
ATOM 1592 C CA . GLY A 1 208 ? -3.615 14.430 -54.558 1.00 54.59 208 GLY A CA 1
ATOM 1593 C C . GLY A 1 208 ? -3.419 15.933 -54.488 1.00 54.59 208 GLY A C 1
ATOM 1594 O O . GLY A 1 208 ? -4.368 16.617 -54.141 1.00 54.59 208 GLY A O 1
ATOM 1595 N N . SER A 1 209 ? -2.250 16.481 -54.834 1.00 50.34 209 SER A N 1
ATOM 1596 C CA . SER A 1 209 ? -2.222 17.848 -55.376 1.00 50.34 209 SER A CA 1
ATOM 1597 C C . SER A 1 209 ? -0.933 18.130 -56.141 1.00 50.34 209 SER A C 1
ATOM 1599 O O . SER A 1 209 ? 0.128 18.398 -55.580 1.00 50.34 209 SER A O 1
ATOM 1601 N N . LYS A 1 210 ? -1.041 18.073 -57.468 1.00 56.34 210 LYS A N 1
ATOM 1602 C CA . LYS A 1 210 ? -0.066 18.638 -58.395 1.00 56.34 210 LYS A CA 1
ATOM 1603 C C . LYS A 1 210 ? -0.167 20.168 -58.363 1.00 56.34 210 LYS A C 1
ATOM 1605 O O . LYS A 1 210 ? -0.707 20.725 -59.301 1.00 56.34 210 LYS A O 1
ATOM 1610 N N . THR A 1 211 ? 0.347 20.851 -57.343 1.00 55.88 211 THR A N 1
ATOM 1611 C CA . THR A 1 211 ? 0.604 22.309 -57.407 1.00 55.88 211 THR A CA 1
ATOM 1612 C C . THR A 1 211 ? 1.457 22.763 -56.223 1.00 55.88 211 THR A C 1
ATOM 1614 O O . THR A 1 211 ? 0.943 23.270 -55.234 1.00 55.88 211 THR A O 1
ATOM 1617 N N . ALA A 1 212 ? 2.776 22.598 -56.314 1.00 48.88 212 ALA A N 1
ATOM 1618 C CA . ALA A 1 212 ? 3.719 23.318 -55.447 1.00 48.88 212 ALA A CA 1
ATOM 1619 C C . ALA A 1 212 ? 5.056 23.619 -56.151 1.00 48.88 212 ALA A C 1
ATOM 1621 O O . ALA A 1 212 ? 6.066 23.876 -55.509 1.00 48.88 212 ALA A O 1
ATOM 1622 N N . ALA A 1 213 ? 5.067 23.646 -57.488 1.00 49.84 213 ALA A N 1
ATOM 1623 C CA . ALA A 1 213 ? 6.223 24.063 -58.284 1.00 49.84 213 ALA A CA 1
ATOM 1624 C C . ALA A 1 213 ? 6.361 25.601 -58.403 1.00 49.84 213 ALA A C 1
ATOM 1626 O O . ALA A 1 213 ? 7.024 26.088 -59.314 1.00 49.84 213 ALA A O 1
ATOM 1627 N N . GLN A 1 214 ? 5.730 26.395 -57.525 1.00 53.75 214 GLN A N 1
ATOM 1628 C CA . GLN A 1 214 ? 5.600 27.846 -57.739 1.00 53.75 214 GLN A CA 1
ATOM 1629 C C . GLN A 1 214 ? 5.832 28.731 -56.504 1.00 53.75 214 GLN A C 1
ATOM 1631 O O . GLN A 1 214 ? 5.396 29.876 -56.487 1.00 53.75 214 GLN A O 1
ATOM 1636 N N . ALA A 1 215 ? 6.569 28.258 -55.494 1.00 49.12 215 ALA A N 1
ATOM 1637 C CA . ALA A 1 215 ? 6.918 29.081 -54.326 1.00 49.12 215 ALA A CA 1
ATOM 1638 C C . ALA A 1 215 ? 8.419 29.074 -53.980 1.00 49.12 215 ALA A C 1
ATOM 1640 O O . ALA A 1 215 ? 8.797 29.294 -52.837 1.00 49.12 215 ALA A O 1
ATOM 1641 N N . GLN A 1 216 ? 9.291 28.850 -54.970 1.00 51.47 216 GLN A N 1
ATOM 1642 C CA . GLN A 1 216 ? 10.752 28.858 -54.785 1.00 51.47 216 GLN A CA 1
ATOM 1643 C C . GLN A 1 216 ? 11.476 29.878 -55.687 1.00 51.47 216 GLN A C 1
ATOM 1645 O O . GLN A 1 216 ? 12.660 29.742 -55.975 1.00 51.47 216 GLN A O 1
ATOM 1650 N N . ARG A 1 217 ? 10.768 30.926 -56.138 1.00 50.91 217 ARG A N 1
ATOM 1651 C CA . ARG A 1 217 ? 11.295 31.969 -57.045 1.00 50.91 217 ARG A CA 1
ATOM 1652 C C . ARG A 1 217 ? 11.317 33.397 -56.473 1.00 50.91 217 ARG A C 1
ATOM 1654 O O . ARG A 1 217 ? 11.363 34.339 -57.251 1.00 50.91 217 ARG A O 1
ATOM 1661 N N . TYR A 1 218 ? 11.318 33.577 -55.148 1.00 47.81 218 TYR A N 1
ATOM 1662 C CA . TYR A 1 218 ? 11.305 34.923 -54.541 1.00 47.81 218 TYR A CA 1
ATOM 1663 C C . TYR A 1 218 ? 12.273 35.157 -53.364 1.00 47.81 218 TYR A C 1
ATOM 1665 O O . TYR A 1 218 ? 12.056 36.071 -52.580 1.00 47.81 218 TYR A O 1
ATOM 1673 N N . VAL A 1 219 ? 13.378 34.406 -53.249 1.00 51.81 219 VAL A N 1
ATOM 1674 C CA . VAL A 1 219 ? 14.428 34.691 -52.233 1.00 51.81 219 VAL A CA 1
ATOM 1675 C C . VAL A 1 219 ? 15.828 34.803 -52.852 1.00 51.81 219 VAL A C 1
ATOM 1677 O O . VAL A 1 219 ? 16.831 34.440 -52.257 1.00 51.81 219 VAL A O 1
ATOM 1680 N N . LEU A 1 220 ? 15.914 35.320 -54.079 1.00 51.19 220 LEU A N 1
ATOM 1681 C CA . LEU A 1 220 ? 17.176 35.773 -54.674 1.00 51.19 220 LEU A CA 1
ATOM 1682 C C . LEU A 1 220 ? 16.927 37.067 -55.448 1.00 51.19 220 LEU A C 1
ATOM 1684 O O . LEU A 1 220 ? 16.794 37.053 -56.670 1.00 51.19 220 LEU A O 1
ATOM 1688 N N . LYS A 1 221 ? 16.799 38.169 -54.706 1.00 46.91 221 LYS A N 1
ATOM 1689 C CA . LYS A 1 221 ? 17.179 39.532 -55.111 1.00 46.91 221 LYS A CA 1
ATOM 1690 C C . LYS A 1 221 ? 16.865 40.495 -53.966 1.00 46.91 221 LYS A C 1
ATOM 1692 O O . LYS A 1 221 ? 15.753 41.010 -53.896 1.00 46.91 221 LYS A O 1
ATOM 1697 N N . GLN A 1 222 ? 17.851 40.705 -53.099 1.00 49.00 222 GLN A N 1
ATOM 1698 C CA . GLN A 1 222 ? 18.315 42.011 -52.617 1.00 49.00 222 GLN A CA 1
ATOM 1699 C C . GLN A 1 222 ? 19.593 41.810 -51.809 1.00 49.00 222 GLN A C 1
ATOM 1701 O O . GLN A 1 222 ? 19.627 40.845 -51.016 1.00 49.00 222 GLN A O 1
#

Sequence (222 aa):
MESEIIIGLAMLGIGAAAIAFARTPPEFRYKHSAPVDDSAAYAEQYTFRERVKLIAVALGIFVPLVLATELWVFPALREFADTSYCYEWLGVNGTTLLMYGLFVGLPLASALVMGVPVALYGARIIRDKQIPPRGQKVFKRTRIRRGTVASAAGWAHQLPLVFFIGLAAWGEVQAGKLLADVDLTKADPSACAPSHRLEPTVLEPRGGSKTAAQAQRYVLKQ